Protein AF-A0A538QW35-F1 (afdb_monomer)

Mean predicted aligned error: 11.46 Å

Sequence (310 aa):
MPCRTSRRASTRVPATSSDRDREENPGARRCWTEFFAIALVTPVEHADKASAHFAITVHKSAGPGIDYKSGTHNEHLLDPTKQPTGDFWQSDNRENPDFNSGSVATTERQRLEAGLAAAAAHPGQFNRDEATAPAAKHKLEALIPIKIDGFASAEGDPGHNTDLSRRRAEYVAGILRATGMRQPLAITPHGAVGSPNDAANRRVDVVVDTAFETTYSSNRYSVSEHEFGHMLGMPDEYANATSGPLAGVQTKYDALVTSAGLQATTYGQNTSSQMSAGVDVLPRHYVTLWEALGKMTAPTLTQADWSLTT

Structure (mmCIF, N/CA/C/O backbone):
data_AF-A0A538QW35-F1
#
_entry.id   AF-A0A538QW35-F1
#
loop_
_atom_site.group_PDB
_atom_site.id
_atom_site.type_symbol
_atom_site.label_atom_id
_atom_site.label_alt_id
_atom_site.label_comp_id
_atom_site.label_asym_id
_atom_site.label_entity_id
_atom_site.label_seq_id
_atom_site.pdbx_PDB_ins_code
_atom_site.Cartn_x
_atom_site.Cartn_y
_atom_site.Cartn_z
_atom_site.occupancy
_atom_site.B_iso_or_equiv
_atom_site.auth_seq_id
_atom_site.auth_comp_id
_atom_site.auth_asym_id
_atom_site.auth_atom_id
_atom_site.pdbx_PDB_model_num
ATOM 1 N N . MET A 1 1 ? 9.386 -24.094 19.062 1.00 34.62 1 MET A N 1
ATOM 2 C CA . MET A 1 1 ? 9.712 -25.431 18.509 1.00 34.62 1 MET A CA 1
ATOM 3 C C . MET A 1 1 ? 8.779 -25.693 17.336 1.00 34.62 1 MET A C 1
ATOM 5 O O . MET A 1 1 ? 7.579 -25.590 17.551 1.00 34.62 1 MET A O 1
ATOM 9 N N . PRO A 1 2 ? 9.264 -25.984 16.119 1.00 35.69 2 PRO A N 1
ATOM 10 C CA . PRO A 1 2 ? 8.371 -26.328 15.021 1.00 35.69 2 PRO A CA 1
ATOM 11 C C . PRO A 1 2 ? 7.788 -27.722 15.270 1.00 35.69 2 PRO A C 1
ATOM 13 O O . PRO A 1 2 ? 8.521 -28.691 15.480 1.00 35.69 2 PRO A O 1
ATOM 16 N N . CYS A 1 3 ? 6.461 -27.813 15.279 1.00 40.53 3 CYS A N 1
ATOM 17 C CA . CYS A 1 3 ? 5.751 -29.073 15.424 1.00 40.53 3 CYS A CA 1
ATOM 18 C C . CYS A 1 3 ? 6.001 -29.924 14.168 1.00 40.53 3 CYS A C 1
ATOM 20 O O . CYS A 1 3 ? 5.521 -29.607 13.081 1.00 40.53 3 CYS A O 1
ATOM 22 N N . ARG A 1 4 ? 6.818 -30.979 14.286 1.00 35.31 4 ARG A N 1
ATOM 23 C CA . ARG A 1 4 ? 7.028 -31.946 13.201 1.00 35.31 4 ARG A CA 1
ATOM 24 C C . ARG A 1 4 ? 5.750 -32.760 13.026 1.00 35.31 4 ARG A C 1
ATOM 26 O O . ARG A 1 4 ? 5.489 -33.683 13.791 1.00 35.31 4 ARG A O 1
ATOM 33 N N . THR A 1 5 ? 4.988 -32.470 11.980 1.00 38.50 5 THR A N 1
ATOM 34 C CA . THR A 1 5 ? 3.917 -33.348 11.511 1.00 38.50 5 THR A CA 1
ATOM 35 C C . THR A 1 5 ? 4.539 -34.589 10.870 1.00 38.50 5 THR A C 1
ATOM 37 O O . THR A 1 5 ? 4.934 -34.593 9.705 1.00 38.50 5 THR A O 1
ATOM 40 N N . SER A 1 6 ? 4.665 -35.682 11.627 1.00 34.62 6 SER A N 1
ATOM 41 C CA . SER A 1 6 ? 4.988 -36.971 11.018 1.00 34.62 6 SER A CA 1
ATOM 42 C C . SER A 1 6 ? 3.766 -37.453 10.234 1.00 34.62 6 SER A C 1
ATOM 44 O O . SER A 1 6 ? 2.809 -37.966 10.816 1.00 34.62 6 SER A O 1
ATOM 46 N N . ARG A 1 7 ? 3.779 -37.309 8.906 1.00 38.50 7 ARG A N 1
ATOM 47 C CA . ARG A 1 7 ? 2.858 -38.050 8.038 1.00 38.50 7 ARG A CA 1
ATOM 48 C C . ARG A 1 7 ? 3.199 -39.538 8.138 1.00 38.50 7 ARG A C 1
ATOM 50 O O . ARG A 1 7 ? 4.082 -40.022 7.438 1.00 38.50 7 ARG A O 1
ATOM 57 N N . ARG A 1 8 ? 2.497 -40.276 8.999 1.00 35.66 8 ARG A N 1
ATOM 58 C CA . ARG A 1 8 ? 2.310 -41.720 8.822 1.00 35.66 8 ARG A CA 1
ATOM 59 C C . ARG A 1 8 ? 0.933 -41.932 8.217 1.00 35.66 8 ARG A C 1
ATOM 61 O O . ARG A 1 8 ? -0.075 -41.638 8.851 1.00 35.66 8 ARG A O 1
ATOM 68 N N . ALA A 1 9 ? 0.907 -42.440 6.989 1.00 41.66 9 ALA A N 1
ATOM 69 C CA . ALA A 1 9 ? -0.281 -43.064 6.434 1.00 41.66 9 ALA A CA 1
ATOM 70 C C . ALA A 1 9 ? -0.644 -44.249 7.344 1.00 41.66 9 ALA A C 1
ATOM 72 O O . ALA A 1 9 ? 0.122 -45.204 7.447 1.00 41.66 9 ALA A O 1
ATOM 73 N N . SER A 1 10 ? -1.761 -44.143 8.064 1.00 39.28 10 SER A N 1
ATOM 74 C CA . SER A 1 10 ? -2.273 -45.216 8.914 1.00 39.28 10 SER A CA 1
ATOM 75 C C . SER A 1 10 ? -3.454 -45.873 8.212 1.00 39.28 10 SER A C 1
ATOM 77 O O . SER A 1 10 ? -4.535 -45.296 8.097 1.00 39.28 10 SER A O 1
ATOM 79 N N . THR A 1 11 ? -3.227 -47.080 7.706 1.00 41.78 11 THR A N 1
ATOM 80 C CA . THR A 1 11 ? -4.275 -48.037 7.348 1.00 41.78 11 THR A CA 1
ATOM 81 C C . THR A 1 11 ? -5.086 -48.377 8.599 1.00 41.78 11 THR A C 1
ATOM 83 O O . THR A 1 11 ? -4.527 -48.847 9.589 1.00 41.78 11 THR A O 1
ATOM 86 N N . ARG A 1 12 ? -6.402 -48.130 8.560 1.00 40.78 12 ARG A N 1
ATOM 87 C CA . ARG A 1 12 ? -7.349 -48.482 9.631 1.00 40.78 12 ARG A CA 1
ATOM 88 C C . ARG A 1 12 ? -7.260 -49.975 9.959 1.00 40.78 12 ARG A C 1
ATOM 90 O O . ARG A 1 12 ? -7.621 -50.804 9.131 1.00 40.78 12 ARG A O 1
ATOM 97 N N . VAL A 1 13 ? -6.881 -50.288 11.194 1.00 41.88 13 VAL A N 1
ATOM 98 C CA . VAL A 1 13 ? -7.170 -51.567 11.857 1.00 41.88 13 VAL A CA 1
ATOM 99 C C . VAL A 1 13 ? -8.078 -51.257 13.059 1.00 41.88 13 VAL A C 1
ATOM 101 O O . VAL A 1 13 ? -7.850 -50.235 13.713 1.00 41.88 13 VAL A O 1
ATOM 104 N N . PRO A 1 14 ? -9.125 -52.053 13.352 1.00 40.88 14 PRO A N 1
ATOM 105 C CA . PRO A 1 14 ? -10.020 -51.796 14.481 1.00 40.88 14 PRO A CA 1
ATOM 106 C C . PRO A 1 14 ? -9.290 -51.998 15.815 1.00 40.88 14 PRO A C 1
ATOM 108 O O . PRO A 1 14 ? -8.627 -53.014 16.011 1.00 40.88 14 PRO A O 1
ATOM 111 N N . ALA A 1 15 ? -9.418 -51.036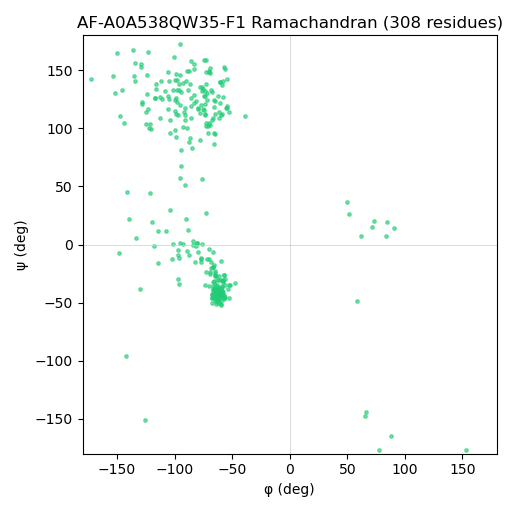 16.729 1.00 40.00 15 ALA A N 1
ATOM 112 C CA . ALA A 1 15 ? -8.784 -51.074 18.044 1.00 40.00 15 ALA A CA 1
ATOM 113 C C . ALA A 1 15 ? -9.484 -52.071 18.986 1.00 40.00 15 ALA A C 1
ATOM 115 O O . ALA A 1 15 ? -10.694 -51.991 19.202 1.00 40.00 15 ALA A O 1
ATOM 116 N N . THR A 1 16 ? -8.712 -52.982 19.582 1.00 40.72 16 THR A N 1
ATOM 117 C CA . THR A 1 16 ? -9.112 -53.797 20.739 1.00 40.72 16 THR A CA 1
ATOM 118 C C . THR A 1 16 ? -8.899 -53.023 22.044 1.00 40.72 16 THR A C 1
ATOM 120 O O . THR A 1 16 ? -8.024 -52.167 22.145 1.00 40.72 16 THR A O 1
ATOM 123 N N . SER A 1 17 ? -9.711 -53.317 23.060 1.00 44.88 17 SER A N 1
ATOM 124 C CA . SER A 1 17 ? -9.934 -52.518 24.276 1.00 44.88 17 SER A CA 1
ATOM 125 C C . SER A 1 17 ? -8.805 -52.496 25.326 1.00 44.88 17 SER A C 1
ATOM 127 O O . SER A 1 17 ? -9.102 -52.318 26.506 1.00 44.88 17 SER A O 1
ATOM 129 N N . SER A 1 18 ? -7.536 -52.682 24.957 1.00 42.78 18 SER A N 1
ATOM 130 C CA . SER A 1 18 ? -6.426 -52.832 25.920 1.00 42.78 18 SER A CA 1
ATOM 131 C C . SER A 1 18 ? -5.376 -51.715 25.899 1.00 42.78 18 SER A C 1
ATOM 133 O O . SER A 1 18 ? -4.337 -51.866 26.524 1.00 42.78 18 SER A O 1
ATOM 135 N N . ASP A 1 19 ? -5.627 -50.593 25.222 1.00 43.28 19 ASP A N 1
ATOM 136 C CA . ASP A 1 19 ? -4.639 -49.511 25.033 1.00 43.28 19 ASP A CA 1
ATOM 137 C C . ASP A 1 19 ? -4.890 -48.278 25.937 1.00 43.28 19 ASP A C 1
ATOM 139 O O . ASP A 1 19 ? -4.602 -47.142 25.560 1.00 43.28 19 ASP A O 1
ATOM 143 N N . ARG A 1 20 ? -5.472 -48.472 27.133 1.00 45.00 20 ARG A N 1
ATOM 144 C CA . ARG A 1 20 ? -5.822 -47.370 28.059 1.00 45.00 20 ARG A CA 1
ATOM 145 C C . ARG A 1 20 ? -4.692 -46.876 28.970 1.00 45.00 20 ARG A C 1
ATOM 147 O O . ARG A 1 20 ? -4.918 -45.895 29.666 1.00 45.00 20 ARG A O 1
ATOM 154 N N . ASP A 1 21 ? -3.493 -47.450 28.894 1.00 41.59 21 ASP A N 1
ATOM 155 C CA . ASP A 1 21 ? -2.377 -47.097 29.788 1.00 41.59 21 ASP A CA 1
ATOM 156 C C . ASP A 1 21 ? -1.136 -46.593 29.028 1.00 41.59 21 ASP A C 1
ATOM 158 O O . ASP A 1 21 ? -0.002 -46.974 29.318 1.00 41.59 21 ASP A O 1
ATOM 162 N N . ARG A 1 22 ? -1.320 -45.715 28.032 1.00 46.84 22 ARG A N 1
ATOM 163 C CA . ARG A 1 22 ? -0.213 -44.855 27.586 1.00 46.84 22 ARG A CA 1
ATOM 164 C C . ARG A 1 22 ? -0.182 -43.614 28.461 1.00 46.84 22 ARG A C 1
ATOM 166 O O . ARG A 1 22 ? -1.048 -42.756 28.325 1.00 46.84 22 ARG A O 1
ATOM 173 N N . GLU A 1 23 ? 0.834 -43.544 29.320 1.00 42.44 23 GLU A N 1
ATOM 174 C CA . GLU A 1 23 ? 1.267 -42.329 30.011 1.00 42.44 23 GLU A CA 1
ATOM 175 C C . GLU A 1 23 ? 1.181 -41.128 29.058 1.00 42.44 23 GLU A C 1
ATOM 177 O O . GLU A 1 23 ? 1.926 -41.022 28.077 1.00 42.44 23 GLU A O 1
ATOM 182 N N . GLU A 1 24 ? 0.234 -40.228 29.330 1.00 48.31 24 GLU A N 1
ATOM 183 C CA . GLU A 1 24 ? 0.205 -38.914 28.708 1.00 48.31 24 GLU A CA 1
ATOM 184 C C . GLU A 1 24 ? 1.488 -38.197 29.119 1.00 48.31 24 GLU A C 1
ATOM 186 O O . GLU A 1 24 ? 1.672 -37.827 30.275 1.00 48.31 24 GLU A O 1
ATOM 191 N N . ASN A 1 25 ? 2.399 -38.028 28.164 1.00 48.03 25 ASN A N 1
ATOM 192 C CA . ASN A 1 25 ? 3.593 -37.225 28.347 1.00 48.03 25 ASN A CA 1
ATOM 193 C C . ASN A 1 25 ? 3.153 -35.791 28.717 1.00 48.03 25 ASN A C 1
ATOM 195 O O . ASN A 1 25 ? 2.593 -35.105 27.856 1.00 48.03 25 ASN A O 1
ATOM 199 N N . PRO A 1 26 ? 3.400 -35.306 29.949 1.00 47.34 26 PRO A N 1
ATOM 200 C CA . PRO A 1 26 ? 2.880 -34.021 30.424 1.00 47.34 26 PRO A CA 1
ATOM 201 C C . PRO A 1 26 ? 3.471 -32.811 29.675 1.00 47.34 26 PRO A C 1
ATOM 203 O O . PRO A 1 26 ? 3.021 -31.684 29.868 1.00 47.34 26 PRO A O 1
ATOM 206 N N . GLY A 1 27 ? 4.458 -33.027 28.794 1.00 47.41 27 GLY A N 1
ATOM 207 C CA . GLY A 1 27 ? 5.017 -32.010 27.898 1.00 47.41 27 GLY A CA 1
ATOM 208 C C . GLY A 1 27 ? 4.446 -32.000 26.472 1.00 47.41 27 GLY A C 1
ATOM 209 O O . GLY A 1 27 ? 4.748 -31.084 25.705 1.00 47.41 27 GLY A O 1
ATOM 210 N N . ALA A 1 28 ? 3.635 -32.986 26.078 1.00 46.59 28 ALA A N 1
ATOM 211 C CA . ALA A 1 28 ? 3.060 -33.049 24.738 1.00 46.59 28 ALA A CA 1
ATOM 212 C C . ALA A 1 28 ? 1.747 -32.255 24.694 1.00 46.59 28 ALA A C 1
ATOM 214 O O . ALA A 1 28 ? 0.665 -32.801 24.905 1.00 46.59 28 ALA A O 1
ATOM 215 N N . ARG A 1 29 ? 1.830 -30.946 24.410 1.00 53.69 29 ARG A N 1
ATOM 216 C CA . ARG A 1 29 ? 0.633 -30.142 24.117 1.00 53.69 29 ARG A CA 1
ATOM 217 C C . ARG A 1 29 ? -0.129 -30.827 22.979 1.00 53.69 29 ARG A C 1
ATOM 219 O O . ARG A 1 29 ? 0.425 -30.994 21.889 1.00 53.69 29 ARG A O 1
ATOM 226 N N . ARG A 1 30 ? -1.383 -31.235 23.226 1.00 53.25 30 ARG A N 1
ATOM 227 C CA . ARG A 1 30 ? -2.277 -31.731 22.170 1.00 53.25 30 ARG A CA 1
ATOM 228 C C . ARG A 1 30 ? -2.302 -30.670 21.079 1.00 53.25 30 ARG A C 1
ATOM 230 O O . ARG A 1 30 ? -2.701 -29.533 21.316 1.00 53.25 30 ARG A O 1
ATOM 237 N N . CYS A 1 31 ? -1.771 -31.027 19.918 1.00 49.19 31 CYS A N 1
ATOM 238 C CA . CYS A 1 31 ? -1.723 -30.131 18.783 1.00 49.19 31 CYS A CA 1
ATOM 239 C C . CYS A 1 31 ? -3.169 -29.878 18.373 1.00 49.19 31 CYS A C 1
ATOM 241 O O . CYS A 1 31 ? -3.851 -30.804 17.935 1.00 49.19 31 CYS A O 1
ATOM 243 N N . TRP A 1 32 ? -3.642 -28.649 18.547 1.00 53.00 32 TRP A N 1
ATOM 244 C CA . TRP A 1 32 ? -4.857 -28.197 17.891 1.00 53.00 32 TRP A CA 1
ATOM 245 C C . TRP A 1 32 ? -4.537 -28.201 16.398 1.00 53.00 32 TRP A C 1
ATOM 247 O O . TRP A 1 32 ? -3.874 -27.300 15.897 1.00 53.00 32 TRP A O 1
ATOM 257 N N . THR A 1 33 ? -4.882 -29.286 15.705 1.00 52.56 33 THR A N 1
ATOM 258 C CA . THR A 1 33 ? -4.653 -29.390 14.259 1.00 52.56 33 THR A CA 1
ATOM 259 C C . THR A 1 33 ? -5.570 -28.447 13.498 1.00 52.56 33 THR A C 1
ATOM 261 O O . THR A 1 33 ? -5.242 -28.061 12.382 1.00 52.56 33 THR A O 1
ATOM 264 N N . GLU A 1 34 ? -6.696 -28.069 14.107 1.00 49.22 34 GLU A N 1
ATOM 265 C CA . GLU A 1 34 ? -7.715 -27.218 13.514 1.00 49.22 34 GLU A CA 1
ATOM 266 C C . GLU A 1 34 ? -8.357 -26.375 14.630 1.00 49.22 34 GLU A C 1
ATOM 268 O O . GLU A 1 34 ? -9.025 -26.897 15.523 1.00 49.22 34 GLU A O 1
ATOM 273 N N . PHE A 1 35 ? -8.107 -25.066 14.621 1.00 47.88 35 PHE A N 1
ATOM 274 C CA . PHE A 1 35 ? -8.925 -24.103 15.352 1.00 47.88 35 PHE A CA 1
ATOM 275 C C . PHE A 1 35 ? -10.002 -23.615 14.388 1.00 47.88 35 PHE A C 1
ATOM 277 O O . PHE A 1 35 ? -9.698 -22.961 13.392 1.00 47.88 35 PHE A O 1
ATOM 284 N N . PHE A 1 36 ? -11.257 -23.942 14.680 1.00 48.38 36 PHE A N 1
ATOM 285 C CA . PHE A 1 36 ? -12.396 -23.369 13.980 1.00 48.38 36 PHE A CA 1
ATOM 286 C C . PHE A 1 36 ? -12.964 -22.248 14.848 1.00 48.38 36 PHE A C 1
ATOM 288 O O . PHE A 1 36 ? -13.721 -22.505 15.784 1.00 48.38 36 PHE A O 1
ATOM 295 N N . ALA A 1 37 ? -12.608 -20.998 14.546 1.00 48.06 37 ALA A N 1
ATOM 296 C CA . ALA A 1 37 ? -13.419 -19.874 14.995 1.00 48.06 37 ALA A CA 1
ATOM 297 C C . ALA A 1 37 ? -14.733 -19.918 14.215 1.00 48.06 37 ALA A C 1
ATOM 299 O O . ALA A 1 37 ? -14.793 -19.548 13.045 1.00 48.06 37 ALA A O 1
ATOM 300 N N . ILE A 1 38 ? -15.793 -20.390 14.860 1.00 51.84 38 ILE A N 1
ATOM 301 C CA . ILE A 1 38 ? -17.141 -20.161 14.359 1.00 51.84 38 ILE A CA 1
ATOM 302 C C . ILE A 1 38 ? -17.474 -18.723 14.748 1.00 51.84 38 ILE A C 1
ATOM 304 O O . ILE A 1 38 ? -17.556 -18.415 15.937 1.00 51.84 38 ILE A O 1
ATOM 308 N N . ALA A 1 39 ? -17.619 -17.839 13.759 1.00 45.12 39 ALA A N 1
ATOM 309 C CA . ALA A 1 39 ? -18.076 -16.472 13.980 1.00 45.12 39 ALA A CA 1
ATOM 310 C C . ALA A 1 39 ? -19.530 -16.507 14.469 1.00 45.12 39 ALA A C 1
ATOM 312 O O . ALA A 1 39 ? -20.479 -16.459 13.691 1.00 45.12 39 ALA A O 1
ATOM 313 N N . LEU A 1 40 ? -19.702 -16.652 15.778 1.00 47.84 40 LEU A N 1
ATOM 314 C CA . LEU A 1 40 ? -20.993 -16.607 16.438 1.00 47.84 40 LEU A CA 1
ATOM 315 C C . LEU A 1 40 ? -21.204 -15.171 16.911 1.00 47.84 40 LEU A C 1
ATOM 317 O O . LEU A 1 40 ? -20.955 -14.826 18.062 1.00 47.84 40 LEU A O 1
ATOM 321 N N . VAL A 1 41 ? -21.635 -14.310 15.991 1.00 53.81 41 VAL A N 1
ATOM 322 C CA . VAL A 1 41 ? -22.139 -12.988 16.366 1.00 53.81 41 VAL A CA 1
ATOM 323 C C . VAL A 1 41 ? -23.555 -13.198 16.884 1.00 53.81 41 VAL A C 1
ATOM 325 O O . VAL A 1 41 ? -24.515 -13.209 16.118 1.00 53.81 41 VAL A O 1
ATOM 328 N N . THR A 1 42 ? -23.682 -13.428 18.189 1.00 62.34 42 THR A N 1
ATOM 329 C CA . THR A 1 42 ? -24.981 -13.292 18.853 1.00 62.34 42 THR A CA 1
ATOM 330 C C . THR A 1 42 ? -25.059 -11.860 19.353 1.00 62.34 42 THR A C 1
ATOM 332 O O . THR A 1 42 ? -24.216 -11.486 20.171 1.00 62.34 42 THR A O 1
ATOM 335 N N . PRO A 1 43 ? -26.012 -11.043 18.876 1.00 63.22 43 PRO A N 1
ATOM 336 C CA . PRO A 1 43 ? -26.248 -9.738 19.466 1.00 63.22 43 PRO A CA 1
ATOM 337 C C . PRO A 1 43 ? -26.500 -9.924 20.962 1.00 63.22 43 PRO A C 1
ATOM 339 O O . PRO A 1 43 ? -27.436 -10.619 21.356 1.00 63.22 43 PRO A O 1
ATOM 342 N N . VAL A 1 44 ? -25.637 -9.350 21.794 1.00 66.81 44 VAL A N 1
ATOM 343 C CA . VAL A 1 44 ? -25.904 -9.236 23.225 1.00 66.81 44 VAL A CA 1
ATOM 344 C C . VAL A 1 44 ? -26.603 -7.903 23.405 1.00 66.81 44 VAL A C 1
ATOM 346 O O . VAL A 1 44 ? -26.006 -6.849 23.188 1.00 66.81 44 VAL A O 1
ATOM 349 N N . GLU A 1 45 ? -27.884 -7.941 23.758 1.00 69.88 45 GLU A N 1
ATOM 350 C CA . GLU A 1 45 ? -28.581 -6.726 24.157 1.00 69.88 45 GLU A CA 1
ATOM 351 C C . GLU A 1 45 ? -27.976 -6.233 25.473 1.00 69.88 45 GLU A C 1
ATOM 353 O O . GLU A 1 45 ? -28.147 -6.834 26.535 1.00 69.88 45 GLU A O 1
ATOM 358 N N . HIS A 1 46 ? -27.236 -5.131 25.403 1.00 62.69 46 HIS A N 1
ATOM 359 C CA . HIS A 1 46 ? -26.833 -4.399 26.591 1.00 62.69 46 HIS A CA 1
ATOM 360 C C . HIS A 1 46 ? -28.014 -3.541 27.044 1.00 62.69 46 HIS A C 1
ATOM 362 O O . HIS A 1 46 ? -28.436 -2.631 26.335 1.00 62.69 46 HIS A O 1
ATOM 368 N N . ALA A 1 47 ? -28.540 -3.822 28.238 1.00 66.25 47 ALA A N 1
ATOM 369 C CA . ALA A 1 47 ? -29.649 -3.060 28.813 1.00 66.25 47 ALA A CA 1
ATOM 370 C C . ALA A 1 47 ? -29.269 -1.605 29.159 1.00 66.25 47 ALA A C 1
ATOM 372 O O . ALA A 1 47 ? -30.150 -0.759 29.292 1.00 66.25 47 ALA A O 1
ATOM 373 N N . ASP A 1 48 ? -27.970 -1.310 29.295 1.00 77.25 48 ASP A N 1
ATOM 374 C CA . ASP A 1 48 ? -27.458 0.013 29.646 1.00 77.25 48 ASP A CA 1
ATOM 375 C C . ASP A 1 48 ? -26.470 0.540 28.597 1.00 77.25 48 ASP A C 1
ATOM 377 O O . ASP A 1 48 ? -25.370 0.002 28.418 1.00 77.25 48 ASP A O 1
ATOM 381 N N . LYS A 1 49 ? -26.848 1.649 27.952 1.00 69.94 49 LYS A N 1
ATOM 382 C CA . LYS A 1 49 ? -26.019 2.381 26.987 1.00 69.94 49 LYS A CA 1
ATOM 383 C C . LYS A 1 49 ? -24.694 2.846 27.599 1.00 69.94 49 LYS A C 1
ATOM 385 O O . LYS A 1 49 ? -23.705 2.904 26.875 1.00 69.94 49 LYS A O 1
ATOM 390 N N . ALA A 1 50 ? -24.638 3.129 28.902 1.00 75.38 50 ALA A N 1
ATOM 391 C CA . ALA A 1 50 ? -23.413 3.561 29.576 1.00 75.38 50 ALA A CA 1
ATOM 392 C C . ALA A 1 50 ? -22.346 2.455 29.657 1.00 75.38 50 ALA A C 1
ATOM 394 O O . ALA A 1 50 ? -21.165 2.751 29.810 1.00 75.38 50 ALA A O 1
ATOM 395 N N . SER A 1 51 ? -22.746 1.186 29.519 1.00 76.31 51 SER A N 1
ATOM 396 C CA . SER A 1 51 ? -21.824 0.042 29.513 1.00 76.31 51 SER A CA 1
ATOM 397 C C . SER A 1 51 ? -21.260 -0.294 28.128 1.00 76.31 51 SER A C 1
ATOM 399 O O . SER A 1 51 ? -20.363 -1.131 28.015 1.00 76.31 51 SER A O 1
ATOM 401 N N . ALA A 1 52 ? -21.779 0.333 27.067 1.00 80.50 52 ALA A N 1
ATOM 402 C CA . ALA A 1 52 ? -21.347 0.060 25.704 1.00 80.50 52 ALA A CA 1
ATOM 403 C C . ALA A 1 52 ? -19.947 0.632 25.441 1.00 80.50 52 ALA A C 1
ATOM 405 O O . ALA A 1 52 ? -19.649 1.770 25.807 1.00 80.50 52 ALA A O 1
ATOM 406 N N . HIS A 1 53 ? -19.113 -0.142 24.738 1.00 79.69 53 HIS A N 1
ATOM 407 C CA . HIS A 1 53 ? -17.768 0.290 24.346 1.00 79.69 53 HIS A CA 1
ATOM 408 C C . HIS A 1 53 ? -17.803 1.507 23.409 1.00 79.69 53 HIS A C 1
ATOM 410 O O . HIS A 1 53 ? -16.960 2.390 23.516 1.00 79.69 53 HIS A O 1
ATOM 416 N N . PHE A 1 54 ? -18.819 1.574 22.544 1.00 85.00 54 PHE A N 1
ATOM 417 C CA . PHE A 1 54 ? -19.136 2.729 21.710 1.00 85.00 54 PHE A CA 1
ATOM 418 C C . PHE A 1 54 ? -20.633 3.027 21.763 1.00 85.00 54 PHE A C 1
ATOM 420 O O . PHE A 1 54 ? -21.463 2.117 21.700 1.00 85.00 54 PHE A O 1
ATOM 427 N N . ALA A 1 55 ? -20.982 4.309 21.806 1.00 88.06 55 ALA A N 1
ATOM 428 C CA . ALA A 1 55 ? -22.334 4.785 21.558 1.00 88.06 55 ALA A CA 1
ATOM 429 C C . ALA A 1 55 ? -22.487 5.153 20.074 1.00 88.06 55 ALA A C 1
ATOM 431 O O . ALA A 1 55 ? -22.058 6.222 19.643 1.00 88.06 55 ALA A O 1
ATOM 432 N N . ILE A 1 56 ? -23.107 4.259 19.303 1.00 88.62 56 ILE A N 1
ATOM 433 C CA . ILE A 1 56 ? -23.285 4.421 17.856 1.00 88.62 56 ILE A CA 1
ATOM 434 C C . ILE A 1 56 ? -24.661 5.005 17.525 1.00 88.62 56 ILE A C 1
ATOM 436 O O . ILE A 1 56 ? -25.684 4.518 18.012 1.00 88.62 56 ILE A O 1
ATOM 440 N N . THR A 1 57 ? -24.683 6.012 16.656 1.00 88.25 57 THR A N 1
ATOM 441 C CA . THR A 1 57 ? -25.890 6.569 16.041 1.00 88.25 57 THR A CA 1
ATOM 442 C C . THR A 1 57 ? -25.896 6.229 14.555 1.00 88.25 57 THR A C 1
ATOM 444 O O . THR A 1 57 ? -24.946 6.533 13.837 1.00 88.25 57 THR A O 1
ATOM 447 N N . VAL A 1 58 ? -26.975 5.603 14.083 1.00 86.44 58 VAL A N 1
ATOM 448 C CA . VAL A 1 58 ? -27.160 5.285 12.661 1.00 86.44 58 VAL A CA 1
ATOM 449 C C . VAL A 1 58 ? -28.187 6.234 12.062 1.00 86.44 58 VAL A C 1
ATOM 451 O O . VAL A 1 58 ? -29.305 6.363 12.563 1.00 86.44 58 VAL A O 1
ATOM 454 N N . HIS A 1 59 ? -27.813 6.872 10.961 1.00 85.69 59 HIS A N 1
ATOM 455 C CA . HIS A 1 59 ? -28.590 7.894 10.285 1.00 85.69 59 HIS A CA 1
ATOM 456 C C . HIS A 1 59 ? -29.092 7.401 8.930 1.00 85.69 59 HIS A C 1
ATOM 458 O O . HIS A 1 59 ? -28.379 6.755 8.156 1.00 85.69 59 HIS A O 1
ATOM 464 N N . LYS A 1 60 ? -30.332 7.765 8.599 1.00 85.12 60 LYS A N 1
ATOM 465 C CA . LYS A 1 60 ? -30.877 7.586 7.252 1.00 85.12 60 LYS A CA 1
ATOM 466 C C . LYS A 1 60 ? -30.488 8.786 6.392 1.00 85.12 60 LYS A C 1
ATOM 468 O O . LYS A 1 60 ? -30.802 9.919 6.747 1.00 85.12 60 LYS A O 1
ATOM 473 N N . SER A 1 61 ? -29.872 8.541 5.240 1.00 83.44 61 SER A N 1
ATOM 474 C CA . SER A 1 61 ? -29.545 9.604 4.287 1.00 83.44 61 SER A CA 1
ATOM 475 C C . SER A 1 61 ? -30.834 10.234 3.742 1.00 83.44 61 SER A C 1
ATOM 477 O O . SER A 1 61 ? -31.710 9.547 3.214 1.00 83.44 61 SER A O 1
ATOM 479 N N . ALA A 1 62 ? -30.960 11.550 3.899 1.00 77.56 62 ALA A N 1
ATOM 480 C CA . ALA A 1 62 ? -32.120 12.341 3.488 1.00 77.56 62 ALA A CA 1
ATOM 481 C C . ALA A 1 62 ? -32.262 12.512 1.960 1.00 77.56 62 ALA A C 1
ATOM 483 O O . ALA A 1 62 ? -33.322 12.928 1.498 1.00 77.56 62 ALA A O 1
ATOM 484 N N . GLY A 1 63 ? -31.239 12.181 1.167 1.00 69.06 63 GLY A N 1
ATOM 485 C CA . GLY A 1 63 ? -31.300 12.228 -0.294 1.00 69.06 63 GLY A CA 1
ATOM 486 C C . GLY A 1 63 ? -29.934 12.448 -0.949 1.00 69.06 63 GLY A C 1
ATOM 487 O O . GLY A 1 63 ? -28.918 12.486 -0.260 1.00 69.06 63 GLY A O 1
ATOM 488 N N . PRO A 1 64 ? -29.884 12.566 -2.285 1.00 68.81 64 PRO A N 1
ATOM 489 C CA . PRO A 1 64 ? -28.650 12.866 -3.010 1.00 68.81 64 PRO A CA 1
ATOM 490 C C . PRO A 1 64 ? -28.166 14.305 -2.752 1.00 68.81 64 PRO A C 1
ATOM 492 O O . PRO A 1 64 ? -28.974 15.204 -2.535 1.00 68.81 64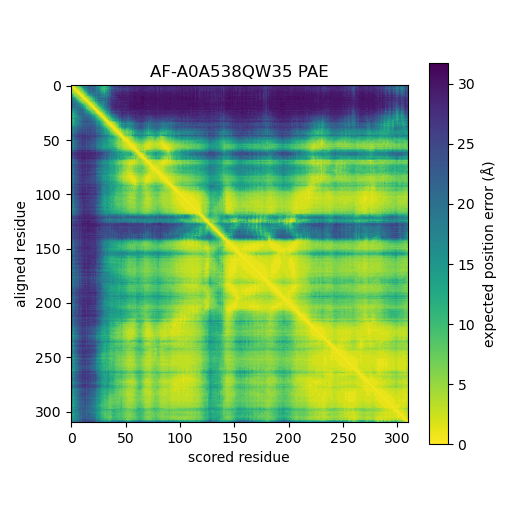 PRO A O 1
ATOM 495 N N . GLY A 1 65 ? -26.850 14.536 -2.840 1.00 64.50 65 GLY A N 1
ATOM 496 C CA . GLY A 1 65 ? -26.249 15.881 -2.829 1.00 64.50 65 GLY A CA 1
ATOM 497 C C . GLY A 1 65 ? -26.006 16.505 -1.450 1.00 64.50 65 GLY A C 1
ATOM 498 O O . GLY A 1 65 ? -25.631 17.672 -1.381 1.00 64.50 65 GLY A O 1
ATOM 499 N N . ILE A 1 66 ? -26.204 15.752 -0.368 1.00 72.25 66 ILE A N 1
ATOM 500 C CA . ILE A 1 66 ? -25.817 16.153 0.989 1.00 72.25 66 ILE A CA 1
ATOM 501 C C . ILE A 1 66 ? -24.514 15.430 1.339 1.00 72.25 66 ILE A C 1
ATOM 503 O O . ILE A 1 66 ? -24.391 14.230 1.101 1.00 72.25 66 ILE A O 1
ATOM 507 N N . ASP A 1 67 ? -23.550 16.178 1.874 1.00 72.88 67 ASP A N 1
ATOM 508 C CA . ASP A 1 67 ? -22.297 15.638 2.403 1.00 72.88 67 ASP A CA 1
ATOM 509 C C . ASP A 1 67 ? -22.597 14.918 3.724 1.00 72.88 67 ASP A C 1
ATOM 511 O O . ASP A 1 67 ? -22.860 15.549 4.752 1.00 72.88 67 ASP A O 1
ATOM 515 N N . TYR A 1 68 ? -22.656 13.592 3.659 1.00 79.19 68 TYR A N 1
ATOM 516 C CA . TYR A 1 68 ? -22.772 12.726 4.822 1.00 79.19 68 TYR A CA 1
ATOM 517 C C . TYR A 1 68 ? -21.370 12.281 5.220 1.00 79.19 68 TYR A C 1
ATOM 519 O O . TYR A 1 68 ? -20.595 11.852 4.369 1.00 79.19 68 TYR A O 1
ATOM 527 N N . LYS A 1 69 ? -21.046 12.410 6.508 1.00 82.38 69 LYS A N 1
ATOM 528 C CA . LYS A 1 69 ? -19.758 11.977 7.047 1.00 82.38 69 LYS A CA 1
ATOM 529 C C . LYS A 1 69 ? -20.006 11.027 8.189 1.00 82.38 69 LYS A C 1
ATOM 531 O O . LYS A 1 69 ? -20.423 11.449 9.270 1.00 82.38 69 LYS A O 1
ATOM 536 N N . SER A 1 70 ? -19.809 9.748 7.917 1.00 88.12 70 SER A N 1
ATOM 537 C CA . SER A 1 70 ? -19.628 8.772 8.976 1.00 88.12 70 SER A CA 1
ATOM 538 C C . SER A 1 70 ? -18.279 8.998 9.642 1.00 88.12 70 SER A C 1
ATOM 540 O O . SER A 1 70 ? -17.347 9.491 9.011 1.00 88.12 70 SER A O 1
ATOM 542 N N . GLY A 1 71 ? -18.208 8.703 10.931 1.00 89.75 71 GLY A N 1
ATOM 543 C CA . GLY A 1 71 ? -17.034 9.004 11.726 1.00 89.75 71 GLY A CA 1
ATOM 544 C C . GLY A 1 71 ? -17.129 8.403 13.112 1.00 89.75 71 GLY A C 1
ATOM 545 O O . GLY A 1 71 ? -18.194 8.389 13.736 1.00 89.75 71 GLY A O 1
ATOM 546 N N . THR A 1 72 ? -15.999 7.936 13.613 1.00 90.00 72 THR A N 1
ATOM 547 C CA . THR A 1 72 ? -15.820 7.563 15.013 1.00 90.00 72 THR A CA 1
ATOM 548 C C . THR A 1 72 ? -15.149 8.689 15.793 1.00 90.00 72 THR A C 1
ATOM 550 O O . THR A 1 72 ? -14.241 9.368 15.320 1.00 90.00 72 THR A O 1
ATOM 553 N N . HIS A 1 73 ? -15.591 8.887 17.031 1.00 88.06 73 HIS A N 1
ATOM 554 C CA . HIS A 1 73 ? -15.081 9.924 17.917 1.00 88.06 73 HIS A CA 1
ATOM 555 C C . HIS A 1 73 ? -14.529 9.280 19.184 1.00 88.06 73 HIS A C 1
ATOM 557 O O . HIS A 1 73 ? -15.249 8.864 20.097 1.00 88.06 73 HIS A O 1
ATOM 563 N N . ASN A 1 74 ? -13.204 9.220 19.248 1.00 83.31 74 ASN A N 1
ATOM 564 C CA . ASN A 1 74 ? -12.469 8.605 20.344 1.00 83.31 74 ASN A CA 1
ATOM 565 C C . ASN A 1 74 ? -12.136 9.616 21.449 1.00 83.31 74 ASN A C 1
ATOM 567 O O . ASN A 1 74 ? -10.992 9.716 21.888 1.00 83.31 74 ASN A O 1
ATOM 571 N N . GLU A 1 75 ? -13.135 10.367 21.926 1.00 81.69 75 GLU A N 1
ATOM 572 C CA . GLU A 1 75 ? -12.937 11.389 22.969 1.00 81.69 75 GLU A CA 1
ATOM 573 C C . GLU A 1 75 ? -12.323 10.815 24.255 1.00 81.69 75 GLU A C 1
ATOM 575 O O . GLU A 1 75 ? -11.599 11.518 24.959 1.00 81.69 75 GLU A O 1
ATOM 580 N N . HIS A 1 76 ? -12.531 9.518 24.505 1.00 80.69 76 HIS A N 1
ATOM 581 C CA . HIS A 1 76 ? -11.935 8.778 25.616 1.00 80.69 76 HIS A CA 1
ATOM 582 C C . HIS A 1 76 ? -10.394 8.819 25.642 1.00 80.69 76 HIS A C 1
ATOM 584 O O . HIS A 1 76 ? -9.785 8.695 26.704 1.00 80.69 76 HIS A O 1
ATOM 590 N N . LEU A 1 77 ? -9.750 8.998 24.480 1.00 70.19 77 LEU A N 1
ATOM 591 C CA . LEU A 1 77 ? -8.294 9.139 24.375 1.00 70.19 77 LEU A CA 1
ATOM 592 C C . LEU A 1 77 ? -7.799 10.464 24.964 1.00 70.19 77 LEU A C 1
ATOM 594 O O . LEU A 1 77 ? -6.637 10.565 25.356 1.00 70.19 77 LEU A O 1
ATOM 598 N N . LEU A 1 78 ? -8.664 11.481 24.995 1.00 75.12 78 LEU A N 1
ATOM 599 C CA . LEU A 1 78 ? -8.384 12.798 25.566 1.00 75.12 78 LEU A CA 1
ATOM 600 C C . LEU A 1 78 ? -8.889 12.898 27.011 1.00 75.12 78 LEU A C 1
ATOM 602 O O . LEU A 1 78 ? -8.265 13.561 27.835 1.00 75.12 78 LEU A O 1
ATOM 606 N N . ASP A 1 79 ? -10.006 12.236 27.309 1.00 79.38 79 ASP A N 1
ATOM 607 C CA . ASP A 1 79 ? -10.660 12.221 28.614 1.00 79.38 79 ASP A CA 1
ATOM 608 C C . ASP A 1 79 ? -11.262 10.830 28.889 1.00 79.38 79 ASP A C 1
ATOM 610 O O . ASP A 1 79 ? -12.329 10.520 28.359 1.00 79.38 79 ASP A O 1
ATOM 614 N N . PRO A 1 80 ? -10.639 10.001 29.751 1.00 80.12 80 PRO A N 1
ATOM 615 C CA . PRO A 1 80 ? -11.091 8.636 30.033 1.00 80.12 80 PRO A CA 1
ATOM 616 C C . PRO A 1 80 ? -12.513 8.520 30.598 1.00 80.12 80 PRO A C 1
ATOM 618 O O . PRO A 1 80 ? -13.047 7.415 30.661 1.00 80.12 80 PRO A O 1
ATOM 621 N N . THR A 1 81 ? -13.116 9.623 31.053 1.00 84.88 81 THR A N 1
ATOM 622 C CA . THR A 1 81 ? -14.496 9.636 31.562 1.00 84.88 81 THR A CA 1
ATOM 623 C C . THR A 1 81 ? -15.539 9.722 30.451 1.00 84.88 81 THR A C 1
ATOM 625 O O . THR A 1 81 ? -16.720 9.465 30.691 1.00 84.88 81 THR A O 1
ATOM 628 N N . LYS A 1 82 ? -15.120 10.071 29.232 1.00 86.56 82 LYS A N 1
ATOM 629 C CA . LYS A 1 82 ? -16.009 10.212 28.085 1.00 86.56 82 LYS A CA 1
ATOM 630 C C . LYS A 1 82 ? -16.212 8.891 27.362 1.00 86.56 82 LYS A C 1
ATOM 632 O O . LYS A 1 82 ? -15.267 8.148 27.103 1.00 86.56 82 LYS A O 1
ATOM 637 N N . GLN A 1 83 ? -17.458 8.636 26.977 1.00 88.00 83 GLN A N 1
ATOM 638 C CA . GLN A 1 83 ? -17.810 7.483 26.161 1.00 88.00 83 GLN A CA 1
ATOM 639 C C . GLN A 1 83 ? -17.408 7.729 24.695 1.00 88.00 83 GLN A C 1
ATOM 641 O O . GLN A 1 83 ? -17.743 8.786 24.157 1.00 88.00 83 GLN A O 1
ATOM 646 N N . PRO A 1 84 ? -16.738 6.775 24.025 1.00 89.25 84 PRO A N 1
ATOM 647 C CA . PRO A 1 84 ? -16.522 6.835 22.583 1.00 89.25 84 PRO A CA 1
ATOM 648 C C . PRO A 1 84 ? -17.858 6.845 21.836 1.00 89.25 84 PRO A C 1
ATOM 650 O O . PRO A 1 84 ? -18.781 6.105 22.194 1.00 89.25 84 PRO A O 1
ATOM 653 N N . THR A 1 85 ? -17.973 7.650 20.784 1.00 91.38 85 THR A N 1
ATOM 654 C CA . THR A 1 85 ? -19.187 7.716 19.958 1.00 91.38 85 THR A CA 1
ATOM 655 C C . THR A 1 85 ? -18.874 7.426 18.498 1.00 91.38 85 THR A C 1
ATOM 657 O O . THR A 1 85 ? -17.716 7.400 18.084 1.00 91.38 85 THR A O 1
ATOM 660 N N . GLY A 1 86 ? -19.908 7.173 17.704 1.00 90.88 86 GLY A N 1
ATOM 661 C CA . GLY A 1 86 ? -19.776 7.091 16.258 1.00 90.88 86 GLY A CA 1
ATOM 662 C C . GLY A 1 86 ? -21.082 7.437 15.568 1.00 90.88 86 GLY A C 1
ATOM 663 O O . GLY A 1 86 ? -22.162 7.118 16.068 1.00 90.88 86 GLY A O 1
ATOM 664 N N . ASP A 1 87 ? -20.972 8.073 14.416 1.00 91.56 87 ASP A N 1
ATOM 665 C CA . ASP A 1 87 ? -22.084 8.444 13.557 1.00 91.56 87 ASP A CA 1
ATOM 666 C C . ASP A 1 87 ? -21.920 7.709 12.233 1.00 91.56 87 ASP A C 1
ATOM 668 O O . ASP A 1 87 ? -20.863 7.779 11.616 1.00 91.56 87 ASP A O 1
ATOM 672 N N . PHE A 1 88 ? -22.948 6.981 11.802 1.00 89.00 88 PHE A N 1
ATOM 673 C CA . PHE A 1 88 ? -22.904 6.186 10.576 1.00 89.00 88 PHE A CA 1
ATOM 674 C C . PHE A 1 88 ? -24.096 6.500 9.689 1.00 89.00 88 PHE A C 1
ATOM 676 O O . PHE A 1 88 ? -25.246 6.299 10.080 1.00 89.00 88 PHE A O 1
ATOM 683 N N . TRP A 1 89 ? -23.835 6.964 8.475 1.00 88.25 89 TRP A N 1
ATOM 684 C CA . TRP A 1 89 ? -24.862 7.283 7.492 1.00 88.25 89 TRP A CA 1
ATOM 685 C C . TRP A 1 89 ? -25.070 6.121 6.527 1.00 88.25 89 TRP A C 1
ATOM 687 O O . TRP A 1 89 ? -24.123 5.519 6.033 1.00 88.25 89 TRP A O 1
ATOM 697 N N . GLN A 1 90 ? -26.329 5.827 6.196 1.00 84.06 90 GLN A N 1
ATOM 698 C CA . GLN A 1 90 ? -26.676 4.760 5.250 1.00 84.06 90 GLN A CA 1
ATOM 699 C C . GLN A 1 90 ? -25.941 4.880 3.896 1.00 84.06 90 GLN A C 1
ATOM 701 O O . GLN A 1 90 ? -25.627 3.863 3.275 1.00 84.06 90 GLN A O 1
ATOM 706 N N . SER A 1 91 ? -25.698 6.103 3.420 1.00 81.19 91 SER A N 1
ATOM 707 C CA . SER A 1 91 ? -24.959 6.385 2.181 1.00 81.19 91 SER A CA 1
ATOM 708 C C . SER A 1 91 ? -23.530 5.855 2.193 1.00 81.19 91 SER A C 1
ATOM 710 O O . SER A 1 91 ? -23.035 5.457 1.143 1.00 81.19 91 SER A O 1
ATOM 712 N N . ASP A 1 92 ? -22.914 5.795 3.369 1.00 82.38 92 ASP A N 1
ATOM 713 C CA . ASP A 1 92 ? -21.490 5.513 3.571 1.00 82.38 92 ASP A CA 1
ATOM 714 C C . ASP A 1 92 ? -21.237 4.016 3.804 1.00 82.38 92 ASP A C 1
ATOM 716 O O . ASP A 1 92 ? -20.107 3.558 3.975 1.00 82.38 92 ASP A O 1
ATOM 720 N N . ASN A 1 93 ? -22.314 3.227 3.779 1.00 76.75 93 ASN A N 1
ATOM 721 C CA . ASN A 1 93 ? -22.275 1.773 3.667 1.00 76.75 93 ASN A CA 1
ATOM 722 C C . ASN A 1 93 ? -22.272 1.312 2.197 1.00 76.75 93 ASN A C 1
ATOM 724 O O . ASN A 1 93 ? -22.544 0.153 1.886 1.00 76.75 93 ASN A O 1
ATOM 728 N N . ARG A 1 94 ? -22.046 2.240 1.262 1.00 81.38 94 ARG A N 1
ATOM 729 C CA . ARG A 1 94 ? -21.778 1.926 -0.136 1.00 81.38 94 ARG A CA 1
ATOM 730 C C . ARG A 1 94 ? -20.324 2.204 -0.413 1.00 81.38 94 ARG A C 1
ATOM 732 O O . ARG A 1 94 ? -19.806 3.269 -0.099 1.00 81.38 94 ARG A O 1
ATOM 739 N N . GLU A 1 95 ? -19.703 1.238 -1.050 1.00 84.88 95 GLU A N 1
ATOM 740 C CA . GLU A 1 95 ? -18.350 1.396 -1.520 1.00 84.88 95 GLU A CA 1
ATOM 741 C C . GLU A 1 95 ? -18.293 2.426 -2.659 1.00 84.88 95 GLU A C 1
ATOM 743 O O . GLU A 1 95 ? -19.104 2.395 -3.592 1.00 84.88 95 GLU A O 1
ATOM 748 N N . ASN A 1 96 ? -17.340 3.349 -2.569 1.00 85.62 96 ASN A N 1
ATOM 749 C CA . ASN A 1 96 ? -17.041 4.310 -3.617 1.00 85.62 96 ASN A CA 1
ATOM 750 C C . ASN A 1 96 ? -16.057 3.672 -4.617 1.00 85.62 96 ASN A C 1
ATOM 752 O O . ASN A 1 96 ? -14.962 3.300 -4.197 1.00 85.62 96 ASN A O 1
ATOM 756 N N . PRO A 1 97 ? -16.416 3.525 -5.907 1.00 86.44 97 PRO A N 1
ATOM 757 C CA . PRO A 1 97 ? -15.613 2.781 -6.880 1.00 86.44 97 PRO A CA 1
ATOM 758 C C . PRO A 1 97 ? -14.375 3.522 -7.417 1.00 86.44 97 PRO A C 1
ATOM 760 O O . PRO A 1 97 ? -13.568 2.890 -8.097 1.00 86.44 97 PRO A O 1
ATOM 763 N N . ASP A 1 98 ? -14.242 4.827 -7.156 1.00 88.12 98 ASP A N 1
ATOM 764 C CA . ASP A 1 98 ? -13.140 5.670 -7.650 1.00 88.12 98 ASP A CA 1
ATOM 765 C C . ASP A 1 98 ? -12.693 6.687 -6.581 1.00 88.12 98 ASP A C 1
ATOM 767 O O . ASP A 1 98 ? -12.561 7.892 -6.814 1.00 88.12 98 ASP A O 1
ATOM 771 N N . PHE A 1 99 ? -12.529 6.227 -5.342 1.00 88.50 99 PHE A N 1
ATOM 772 C CA . PHE A 1 99 ? -12.155 7.110 -4.240 1.00 88.50 99 PHE A CA 1
ATOM 773 C C . PHE A 1 99 ? -10.657 7.399 -4.272 1.00 88.50 99 PHE A C 1
ATOM 775 O O . PHE A 1 99 ? -9.852 6.490 -4.109 1.00 88.50 99 PHE A O 1
ATOM 782 N N . ASN A 1 100 ? -10.257 8.660 -4.457 1.00 90.56 100 ASN A N 1
ATOM 783 C CA . ASN A 1 100 ? -8.850 9.083 -4.415 1.00 90.56 100 ASN A CA 1
ATOM 784 C C . ASN A 1 100 ? -7.896 8.262 -5.314 1.00 90.56 100 ASN A C 1
ATOM 786 O O . ASN A 1 100 ? -6.694 8.218 -5.035 1.00 90.56 100 ASN A O 1
ATOM 790 N N . SER A 1 101 ? -8.385 7.643 -6.401 1.00 89.75 101 SER A N 1
ATOM 791 C CA . SER A 1 101 ? -7.591 6.710 -7.216 1.00 89.75 101 SER A CA 1
ATOM 792 C C . SER A 1 101 ? -6.267 7.309 -7.676 1.00 89.75 101 SER A C 1
ATOM 794 O O . SER A 1 101 ? -5.227 6.684 -7.490 1.00 89.75 101 SER A O 1
ATOM 796 N N . GLY A 1 102 ? -6.265 8.545 -8.186 1.00 90.94 102 GLY A N 1
ATOM 797 C CA . GLY A 1 102 ? -5.031 9.215 -8.611 1.00 90.94 102 GLY A CA 1
ATOM 798 C C . GLY A 1 102 ? -3.991 9.328 -7.487 1.00 90.94 102 GLY A C 1
ATOM 799 O O . GLY A 1 102 ? -2.830 8.976 -7.678 1.00 90.94 102 GLY A O 1
ATOM 800 N N . SER A 1 103 ? -4.405 9.740 -6.283 1.00 91.81 103 SER A N 1
ATOM 801 C CA . SER A 1 103 ? -3.502 9.834 -5.126 1.00 91.81 103 SER A CA 1
ATOM 802 C C . SER A 1 103 ? -2.999 8.470 -4.654 1.00 91.81 103 SER A C 1
ATOM 804 O O . SER A 1 103 ? -1.825 8.354 -4.290 1.00 91.81 103 SER A O 1
ATOM 806 N N . VAL A 1 104 ? -3.862 7.450 -4.685 1.00 90.88 104 VAL A N 1
ATOM 807 C CA . VAL A 1 104 ? -3.497 6.067 -4.352 1.00 90.88 104 VAL A CA 1
ATOM 808 C C . VAL A 1 104 ? -2.490 5.516 -5.354 1.00 90.88 104 VAL A C 1
ATOM 810 O O . VAL A 1 104 ? -1.440 5.025 -4.945 1.00 90.88 104 VAL A O 1
ATOM 813 N N . ALA A 1 105 ? -2.736 5.670 -6.658 1.00 90.31 105 ALA A N 1
ATOM 814 C CA . ALA A 1 105 ? -1.790 5.266 -7.697 1.00 90.31 105 ALA A CA 1
ATOM 815 C C . ALA A 1 105 ? -0.429 5.944 -7.517 1.00 90.31 105 ALA A C 1
ATOM 817 O O . ALA A 1 105 ? 0.601 5.270 -7.577 1.00 90.31 105 ALA A O 1
ATOM 818 N N . THR A 1 106 ? -0.415 7.251 -7.240 1.00 91.75 106 THR A N 1
ATOM 819 C CA . THR A 1 106 ? 0.830 7.990 -7.017 1.00 91.75 106 THR A CA 1
ATOM 820 C C . THR A 1 106 ? 1.593 7.508 -5.799 1.00 91.75 106 THR A C 1
ATOM 822 O O . THR A 1 106 ? 2.804 7.294 -5.878 1.00 91.75 106 THR A O 1
ATOM 825 N N . THR A 1 107 ? 0.906 7.295 -4.684 1.00 91.06 107 THR A N 1
ATOM 826 C CA . THR A 1 107 ? 1.545 6.839 -3.449 1.00 91.06 107 THR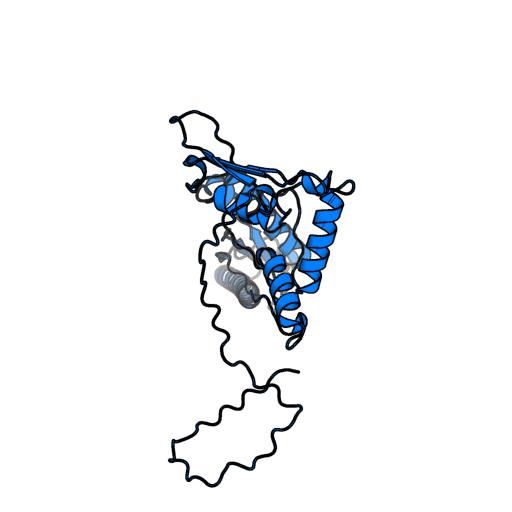 A CA 1
ATOM 827 C C . THR A 1 107 ? 2.083 5.416 -3.604 1.00 91.06 107 THR A C 1
ATOM 829 O O . THR A 1 107 ? 3.232 5.149 -3.252 1.00 91.06 107 THR A O 1
ATOM 832 N N . GLU A 1 108 ? 1.308 4.499 -4.186 1.00 88.38 108 GLU A N 1
ATOM 833 C CA . GLU A 1 108 ? 1.754 3.122 -4.419 1.00 88.38 108 GLU A CA 1
ATOM 834 C C . GLU A 1 108 ? 2.916 3.058 -5.426 1.00 88.38 108 GLU A C 1
ATOM 836 O O . GLU A 1 108 ? 3.880 2.321 -5.205 1.00 88.38 108 GLU A O 1
ATOM 841 N N . ARG A 1 109 ? 2.920 3.896 -6.474 1.00 90.31 109 ARG A N 1
ATOM 842 C CA . ARG A 1 109 ? 4.078 4.031 -7.374 1.00 90.31 109 ARG A CA 1
ATOM 843 C C . ARG A 1 109 ? 5.318 4.484 -6.611 1.00 90.31 109 ARG A C 1
ATOM 845 O O . ARG A 1 109 ? 6.367 3.856 -6.734 1.00 90.31 109 ARG A O 1
ATOM 852 N N . GLN A 1 110 ? 5.215 5.555 -5.826 1.00 90.56 110 GLN A N 1
ATOM 853 C CA . GLN A 1 110 ? 6.345 6.078 -5.050 1.00 90.56 110 GLN A CA 1
ATOM 854 C C . GLN A 1 110 ? 6.899 5.026 -4.080 1.00 90.56 110 GLN A C 1
ATOM 856 O O . GLN A 1 110 ? 8.114 4.925 -3.906 1.00 90.56 110 GLN A O 1
ATOM 861 N N . ARG A 1 111 ? 6.033 4.189 -3.494 1.00 85.88 111 ARG A N 1
ATOM 862 C CA . ARG A 1 111 ? 6.449 3.051 -2.662 1.00 85.88 111 ARG A CA 1
ATOM 863 C C . ARG A 1 111 ? 7.204 1.987 -3.467 1.00 85.88 111 ARG A C 1
ATOM 865 O O . ARG A 1 111 ? 8.196 1.464 -2.955 1.00 85.88 111 ARG A O 1
ATOM 872 N N . LEU A 1 112 ? 6.793 1.685 -4.706 1.00 83.50 112 LEU A N 1
ATOM 873 C CA . LEU A 1 112 ? 7.551 0.786 -5.595 1.00 83.50 112 LEU A CA 1
ATOM 874 C C . LEU A 1 112 ? 8.921 1.361 -5.922 1.00 83.50 112 LEU A C 1
ATOM 876 O O . LEU A 1 112 ? 9.917 0.654 -5.811 1.00 83.50 112 LEU A O 1
ATOM 880 N N . GLU A 1 113 ? 8.979 2.630 -6.311 1.00 86.75 113 GLU A N 1
ATOM 881 C CA . GLU A 1 113 ? 10.227 3.299 -6.680 1.00 86.75 113 GLU A CA 1
ATOM 882 C C . GLU A 1 113 ? 11.209 3.342 -5.513 1.00 86.75 113 GLU A C 1
ATOM 884 O O . GLU A 1 113 ? 12.368 2.961 -5.674 1.00 86.75 113 GLU A O 1
ATOM 889 N N . ALA A 1 114 ? 10.742 3.727 -4.321 1.00 84.06 114 ALA A N 1
ATOM 890 C CA . ALA A 1 114 ? 11.556 3.719 -3.111 1.00 84.06 114 ALA A CA 1
ATOM 891 C C . ALA A 1 114 ? 12.078 2.309 -2.802 1.00 84.06 114 ALA A C 1
ATOM 893 O O . ALA A 1 114 ? 13.242 2.140 -2.439 1.00 84.06 114 ALA A O 1
ATOM 894 N N . GLY A 1 115 ? 11.240 1.290 -2.999 1.00 79.00 115 GLY A N 1
ATOM 895 C CA . GLY A 1 115 ? 11.620 -0.099 -2.798 1.00 79.00 115 GLY A CA 1
ATOM 896 C C . GLY A 1 115 ? 12.644 -0.629 -3.800 1.00 79.00 115 GLY A C 1
ATOM 897 O O . GLY A 1 115 ? 13.612 -1.291 -3.422 1.00 79.00 115 GLY A O 1
ATOM 898 N N . LEU A 1 116 ? 12.471 -0.305 -5.081 1.00 78.44 116 LEU A N 1
ATOM 899 C CA . LEU A 1 116 ? 13.426 -0.631 -6.141 1.00 78.44 116 LEU A CA 1
ATOM 900 C C . LEU A 1 116 ? 14.767 0.082 -5.919 1.00 78.44 116 LEU A C 1
ATOM 902 O O . LEU A 1 116 ? 15.822 -0.536 -6.074 1.00 78.44 116 LEU A O 1
ATOM 906 N N . ALA A 1 117 ? 14.735 1.349 -5.501 1.00 80.62 117 ALA A N 1
ATOM 907 C CA . ALA A 1 117 ? 15.928 2.121 -5.167 1.00 80.62 117 ALA A CA 1
ATOM 908 C C . ALA A 1 117 ? 16.668 1.532 -3.955 1.00 80.62 117 ALA A C 1
ATOM 910 O O . ALA A 1 117 ? 17.878 1.320 -4.021 1.00 80.62 117 ALA A O 1
ATOM 911 N N . ALA A 1 118 ? 15.950 1.195 -2.878 1.00 75.50 118 ALA A N 1
ATOM 912 C CA . ALA A 1 118 ? 16.528 0.575 -1.683 1.00 75.50 118 ALA A CA 1
ATOM 913 C C . ALA A 1 118 ? 17.165 -0.794 -1.975 1.00 75.50 118 ALA A C 1
ATOM 915 O O . ALA A 1 118 ? 18.155 -1.171 -1.350 1.00 75.50 118 ALA A O 1
ATOM 916 N N . ALA A 1 119 ? 16.632 -1.523 -2.954 1.00 69.94 119 ALA A N 1
ATOM 917 C CA . ALA A 1 119 ? 17.161 -2.802 -3.410 1.00 69.94 119 ALA A CA 1
ATOM 918 C C . ALA A 1 119 ? 18.360 -2.693 -4.369 1.00 69.94 119 ALA A C 1
ATOM 920 O O . ALA A 1 119 ? 18.830 -3.726 -4.855 1.00 69.94 119 ALA A O 1
ATOM 921 N N . ALA A 1 120 ? 18.817 -1.472 -4.681 1.00 70.75 120 ALA A N 1
ATOM 922 C CA . ALA A 1 120 ? 19.795 -1.187 -5.733 1.00 70.75 120 ALA A CA 1
ATOM 923 C C . ALA A 1 120 ? 19.423 -1.854 -7.072 1.00 70.75 120 ALA A C 1
ATOM 925 O O . ALA A 1 120 ? 20.281 -2.344 -7.804 1.00 70.75 120 ALA A O 1
ATOM 926 N N . ALA A 1 121 ? 18.123 -1.911 -7.379 1.00 64.06 121 ALA A N 1
ATOM 927 C CA . ALA A 1 121 ? 17.618 -2.700 -8.493 1.00 64.06 121 ALA A CA 1
ATOM 928 C C . ALA A 1 121 ? 17.773 -2.032 -9.867 1.00 64.06 121 ALA A C 1
ATOM 930 O O . ALA A 1 121 ? 17.477 -2.663 -10.881 1.00 64.06 121 ALA A O 1
ATOM 931 N N . HIS A 1 122 ? 18.226 -0.774 -9.913 1.00 63.09 122 HIS A N 1
ATOM 932 C CA . HIS A 1 122 ? 18.293 0.007 -11.142 1.00 63.09 122 HIS A CA 1
ATOM 933 C C . HIS A 1 122 ? 19.503 0.965 -11.165 1.00 63.09 122 HIS A C 1
ATOM 935 O O . HIS A 1 122 ? 19.689 1.718 -10.207 1.00 63.09 122 HIS A O 1
ATOM 941 N N . PRO A 1 123 ? 20.275 1.012 -12.275 1.00 68.75 123 PRO A N 1
ATOM 942 C CA . PRO A 1 123 ? 20.331 0.029 -13.367 1.00 68.75 123 PRO A CA 1
ATOM 943 C C . PRO A 1 123 ? 21.108 -1.228 -12.968 1.00 68.75 123 PRO A C 1
ATOM 945 O O . PRO A 1 123 ? 22.199 -1.146 -12.405 1.00 68.75 123 PRO A O 1
ATOM 948 N N . GLY A 1 124 ? 20.565 -2.399 -13.307 1.00 71.19 124 GLY A N 1
ATOM 949 C CA . GLY A 1 124 ? 21.285 -3.664 -13.169 1.00 71.19 124 GLY A CA 1
ATOM 950 C C . GLY A 1 124 ? 22.357 -3.769 -14.252 1.00 71.19 124 GLY A C 1
ATOM 951 O O . GLY A 1 124 ? 22.035 -3.702 -15.439 1.00 71.19 124 GLY A O 1
ATOM 952 N N . GLN A 1 125 ? 23.625 -3.916 -13.866 1.00 78.25 125 GLN A N 1
ATOM 953 C CA . GLN A 1 125 ? 24.744 -4.041 -14.806 1.00 78.25 125 GLN A CA 1
ATOM 954 C C . GLN A 1 125 ? 25.106 -5.508 -15.066 1.00 78.25 125 GLN A C 1
ATOM 956 O O . GLN A 1 125 ? 25.029 -6.350 -14.171 1.00 78.25 125 GLN A O 1
ATOM 961 N N . PHE A 1 126 ? 25.530 -5.805 -16.297 1.00 75.19 126 PHE A N 1
ATOM 962 C CA . PHE A 1 126 ? 25.959 -7.138 -16.717 1.00 75.19 126 PHE A CA 1
ATOM 963 C C . PHE A 1 126 ? 27.431 -7.139 -17.132 1.00 75.19 126 PHE A C 1
ATOM 965 O O . PHE A 1 126 ? 27.843 -6.423 -18.052 1.00 75.19 126 PHE A O 1
ATOM 972 N N . ASN A 1 127 ? 28.216 -8.032 -16.530 1.00 75.00 127 ASN A N 1
ATOM 973 C CA . ASN A 1 127 ? 29.578 -8.308 -16.976 1.00 75.00 127 ASN A CA 1
ATOM 974 C C . ASN A 1 127 ? 29.555 -9.372 -18.068 1.00 75.00 127 ASN A C 1
ATOM 976 O O . ASN A 1 127 ? 29.612 -10.563 -17.783 1.00 75.00 127 ASN A O 1
ATOM 980 N N . ARG A 1 128 ? 29.485 -8.906 -19.322 1.00 62.72 128 ARG A N 1
ATOM 981 C CA . ARG A 1 128 ? 29.446 -9.683 -20.576 1.00 62.72 128 ARG A CA 1
ATOM 982 C C . ARG A 1 128 ? 28.272 -10.674 -20.683 1.00 62.72 128 ARG A C 1
ATOM 984 O O . ARG A 1 128 ? 27.534 -10.506 -21.640 1.00 62.72 128 ARG A O 1
ATOM 991 N N . ASP A 1 129 ? 27.988 -11.516 -19.688 1.00 58.53 129 ASP A N 1
ATOM 992 C CA . ASP A 1 129 ? 26.796 -12.383 -19.593 1.00 58.53 129 ASP A CA 1
ATOM 993 C C . ASP A 1 129 ? 26.297 -12.654 -18.153 1.00 58.53 129 ASP A C 1
ATOM 995 O O . ASP A 1 129 ? 25.215 -13.211 -17.977 1.00 58.53 129 ASP A O 1
ATOM 999 N N . GLU A 1 130 ? 27.023 -12.236 -17.109 1.00 54.00 130 GLU A N 1
ATOM 1000 C CA . GLU A 1 130 ? 26.610 -12.443 -15.712 1.00 54.00 130 GLU A CA 1
ATOM 1001 C C . GLU A 1 130 ? 25.948 -11.186 -15.136 1.00 54.00 130 GLU A C 1
ATOM 1003 O O . GLU A 1 130 ? 26.530 -10.096 -15.173 1.00 54.00 130 GLU A O 1
ATOM 1008 N N . ALA A 1 131 ? 24.731 -11.332 -14.602 1.00 54.94 131 ALA A N 1
ATOM 1009 C CA . ALA A 1 131 ? 24.044 -10.259 -13.887 1.00 54.94 131 ALA A CA 1
ATOM 1010 C C . ALA A 1 131 ? 24.367 -10.289 -12.395 1.00 54.94 131 ALA A C 1
ATOM 1012 O O . ALA A 1 131 ? 24.322 -11.345 -11.759 1.00 54.94 131 ALA A O 1
ATOM 1013 N N . THR A 1 132 ? 24.532 -9.113 -11.802 1.00 55.28 132 THR A N 1
ATOM 1014 C CA . THR A 1 132 ? 24.310 -8.932 -10.367 1.00 55.28 132 THR A CA 1
ATOM 1015 C C . THR A 1 132 ? 22.803 -8.867 -10.104 1.00 55.28 132 THR A C 1
ATOM 1017 O O . THR A 1 132 ? 22.084 -8.046 -10.670 1.00 55.28 132 THR A O 1
ATOM 1020 N N . ALA A 1 133 ? 22.290 -9.797 -9.293 1.00 50.00 133 ALA A N 1
ATOM 1021 C CA . ALA A 1 133 ? 20.859 -9.905 -9.025 1.00 50.00 133 ALA A CA 1
ATOM 1022 C C . ALA A 1 133 ? 20.363 -8.751 -8.130 1.00 50.00 133 ALA A C 1
ATOM 1024 O O . ALA A 1 133 ? 20.939 -8.537 -7.060 1.00 50.00 133 ALA A O 1
ATOM 1025 N N . PRO A 1 134 ? 19.274 -8.052 -8.495 1.00 51.53 134 PRO A N 1
ATOM 1026 C CA . PRO A 1 134 ? 18.642 -7.087 -7.606 1.00 51.53 134 PRO A CA 1
ATOM 1027 C C . PRO A 1 134 ? 17.872 -7.795 -6.483 1.00 51.53 134 PRO A C 1
ATOM 1029 O O . PRO A 1 134 ? 17.082 -8.708 -6.728 1.00 51.53 134 PRO A O 1
ATOM 1032 N N . ALA A 1 135 ? 18.071 -7.366 -5.237 1.00 47.38 135 ALA A N 1
ATOM 1033 C CA . ALA A 1 135 ? 17.419 -7.944 -4.061 1.00 47.38 135 ALA A CA 1
ATOM 1034 C C . ALA A 1 135 ? 16.158 -7.152 -3.670 1.00 47.38 135 ALA A C 1
ATOM 1036 O O . ALA A 1 135 ? 16.051 -6.656 -2.552 1.00 47.38 135 ALA A O 1
ATOM 1037 N N . ALA A 1 136 ? 15.193 -7.000 -4.582 1.00 51.44 136 ALA A N 1
ATOM 1038 C CA . ALA A 1 136 ? 13.952 -6.283 -4.283 1.00 51.44 136 ALA A CA 1
ATOM 1039 C C . ALA A 1 136 ? 12.879 -7.245 -3.757 1.00 51.44 136 ALA A C 1
ATOM 1041 O O . ALA A 1 136 ? 12.310 -8.031 -4.514 1.00 51.44 136 ALA A O 1
ATOM 1042 N N . LYS A 1 137 ? 12.581 -7.176 -2.455 1.00 49.03 137 LYS A N 1
ATOM 1043 C CA . LYS A 1 137 ? 11.385 -7.784 -1.855 1.00 49.03 137 LYS A CA 1
ATOM 1044 C C . LYS A 1 137 ? 10.381 -6.676 -1.565 1.00 49.03 137 LYS A C 1
ATOM 1046 O O . LYS A 1 137 ? 10.466 -6.045 -0.520 1.00 49.03 137 LYS A O 1
ATOM 1051 N N . HIS A 1 138 ? 9.432 -6.450 -2.467 1.00 48.28 138 HIS A N 1
ATOM 1052 C CA . HIS A 1 138 ? 8.310 -5.552 -2.202 1.00 48.28 138 HIS A CA 1
ATOM 1053 C C . HIS A 1 138 ? 6.993 -6.249 -2.515 1.00 48.28 138 HIS A C 1
ATOM 1055 O O . HIS A 1 138 ? 6.768 -6.722 -3.626 1.00 48.28 138 HIS A O 1
ATOM 1061 N N . LYS A 1 139 ? 6.133 -6.319 -1.498 1.00 48.88 139 LYS A N 1
ATOM 1062 C CA . LYS A 1 139 ? 4.746 -6.756 -1.612 1.00 48.88 139 LYS A CA 1
ATOM 1063 C C . LYS A 1 139 ? 3.889 -5.497 -1.678 1.00 48.88 139 LYS A C 1
ATOM 1065 O O . LYS A 1 139 ? 3.565 -4.939 -0.635 1.00 48.88 139 LYS A O 1
ATOM 1070 N N . LEU A 1 140 ? 3.603 -5.012 -2.882 1.00 50.94 140 LEU A N 1
ATOM 1071 C CA . LEU A 1 140 ? 2.518 -4.048 -3.073 1.00 50.94 140 LEU A CA 1
ATOM 1072 C C . LEU A 1 140 ? 1.327 -4.732 -3.727 1.00 50.94 140 LEU A C 1
ATOM 1074 O O . LEU A 1 140 ? 1.500 -5.678 -4.502 1.00 50.94 140 LEU A O 1
ATOM 1078 N N . GLU A 1 141 ? 0.141 -4.247 -3.385 1.00 51.62 141 GLU A N 1
ATOM 1079 C CA . GLU A 1 141 ? -1.141 -4.859 -3.733 1.00 51.62 141 GLU A CA 1
ATOM 1080 C C . GLU A 1 141 ? -1.768 -4.211 -4.976 1.00 51.62 141 GLU A C 1
ATOM 1082 O O . GLU A 1 141 ? -2.342 -4.919 -5.806 1.00 51.62 141 GLU A O 1
ATOM 1087 N N . ALA A 1 142 ? -1.509 -2.918 -5.219 1.00 60.44 142 ALA A N 1
ATOM 1088 C CA . ALA A 1 142 ? -1.759 -2.303 -6.518 1.00 60.44 142 ALA A CA 1
ATOM 1089 C C . ALA A 1 142 ? -0.821 -2.906 -7.584 1.00 60.44 142 ALA A C 1
ATOM 1091 O O . ALA A 1 142 ? 0.411 -2.803 -7.513 1.00 60.44 142 ALA A O 1
ATOM 1092 N N . LEU A 1 143 ? -1.414 -3.544 -8.596 1.00 73.06 143 LEU A N 1
ATOM 1093 C CA . LEU A 1 143 ? -0.722 -4.165 -9.729 1.00 73.06 143 LEU A CA 1
ATOM 1094 C C . LEU A 1 143 ? -0.239 -3.112 -10.742 1.00 73.06 143 LEU A C 1
ATOM 1096 O O . LEU A 1 143 ? -0.586 -3.166 -11.920 1.00 73.06 143 LEU A O 1
ATOM 1100 N N . ILE A 1 144 ? 0.564 -2.152 -10.282 1.00 83.88 144 ILE A N 1
ATOM 1101 C CA . ILE A 1 144 ? 1.187 -1.143 -11.143 1.00 83.88 144 ILE A CA 1
ATOM 1102 C C . ILE A 1 144 ? 2.180 -1.856 -12.071 1.00 83.88 144 ILE A C 1
ATOM 1104 O O . ILE A 1 144 ? 3.066 -2.559 -11.571 1.00 83.88 144 ILE A O 1
ATOM 1108 N N . PRO A 1 145 ? 2.056 -1.714 -13.403 1.00 88.81 145 PRO A N 1
ATOM 1109 C CA . PRO A 1 145 ? 2.992 -2.332 -14.327 1.00 88.81 145 PRO A CA 1
ATOM 1110 C C . PRO A 1 145 ? 4.425 -1.837 -14.107 1.00 88.81 145 PRO A C 1
ATOM 1112 O O . PRO A 1 145 ? 4.671 -0.649 -13.899 1.00 88.81 145 PRO A O 1
ATOM 1115 N N . ILE A 1 146 ? 5.384 -2.754 -14.201 1.00 90.12 146 ILE A N 1
ATOM 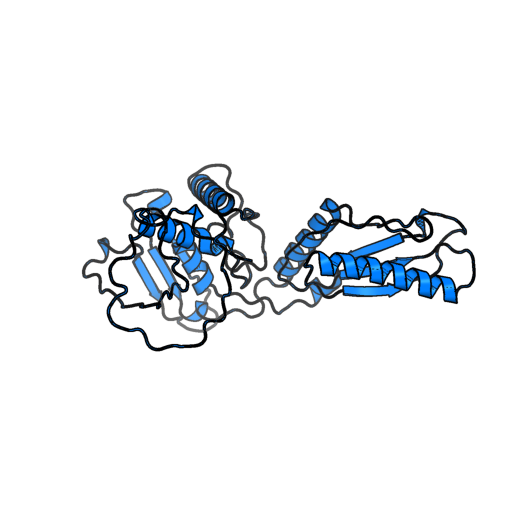1116 C CA . ILE A 1 146 ? 6.816 -2.454 -14.195 1.00 90.12 146 ILE A CA 1
ATOM 1117 C C . ILE A 1 146 ? 7.368 -2.778 -15.580 1.00 90.12 146 ILE A C 1
ATOM 1119 O O . ILE A 1 146 ? 7.188 -3.883 -16.098 1.00 90.12 146 ILE A O 1
ATOM 1123 N N . LYS A 1 147 ? 8.046 -1.805 -16.179 1.00 92.94 147 LYS A N 1
ATOM 1124 C CA . LYS A 1 147 ? 8.765 -1.930 -17.445 1.00 92.94 147 LYS A CA 1
ATOM 1125 C C . LYS A 1 147 ? 10.191 -2.392 -17.165 1.00 92.94 147 LYS A C 1
ATOM 1127 O O . LYS A 1 147 ? 10.856 -1.884 -16.265 1.00 92.94 147 LYS A O 1
ATOM 1132 N N . ILE A 1 148 ? 10.633 -3.390 -17.919 1.00 93.69 148 ILE A N 1
ATOM 1133 C CA . ILE A 1 148 ? 11.969 -3.972 -17.844 1.00 93.69 148 ILE A CA 1
ATOM 1134 C C . ILE A 1 148 ? 12.596 -3.827 -19.225 1.00 93.69 148 ILE A C 1
ATOM 1136 O O . ILE A 1 148 ? 12.303 -4.590 -20.151 1.00 93.69 148 ILE A O 1
ATOM 1140 N N . ASP A 1 149 ? 13.444 -2.818 -19.347 1.00 95.62 149 ASP A N 1
ATOM 1141 C CA . ASP A 1 149 ? 14.071 -2.404 -20.590 1.00 95.62 149 ASP A CA 1
ATOM 1142 C C . ASP A 1 149 ? 15.484 -2.989 -20.661 1.00 95.62 149 ASP A C 1
ATOM 1144 O O . ASP A 1 149 ? 16.361 -2.656 -19.864 1.00 95.62 149 ASP A O 1
ATOM 1148 N N . GLY A 1 150 ? 15.705 -3.912 -21.593 1.00 95.62 150 GLY A N 1
ATOM 1149 C CA . GLY A 1 150 ? 17.001 -4.558 -21.785 1.00 95.62 150 GLY A CA 1
ATOM 1150 C C . GLY A 1 150 ? 17.850 -3.837 -22.823 1.00 95.62 150 GLY A C 1
ATOM 1151 O O . GLY A 1 150 ? 17.347 -3.494 -23.894 1.00 95.62 150 GLY A O 1
ATOM 1152 N N . PHE A 1 151 ? 19.152 -3.703 -22.559 1.00 96.38 151 PHE A N 1
ATOM 1153 C CA . PHE A 1 151 ? 20.113 -3.063 -23.461 1.00 96.38 151 PHE A CA 1
ATOM 1154 C C . PHE A 1 151 ? 21.357 -3.933 -23.709 1.00 96.38 151 PHE A C 1
ATOM 1156 O O . PHE A 1 151 ? 21.767 -4.764 -22.883 1.00 96.38 151 PHE A O 1
ATOM 1163 N N . ALA A 1 152 ? 21.974 -3.732 -24.870 1.00 95.19 152 ALA A N 1
ATOM 1164 C CA . ALA A 1 152 ? 23.278 -4.261 -25.242 1.00 95.19 152 ALA A CA 1
ATOM 1165 C C . ALA A 1 152 ? 24.183 -3.136 -25.769 1.00 95.19 152 ALA A C 1
ATOM 1167 O O . ALA A 1 152 ? 23.712 -2.109 -26.252 1.00 95.19 152 ALA A O 1
ATOM 1168 N N . SER A 1 153 ? 25.495 -3.326 -25.673 1.00 95.12 153 SER A N 1
ATOM 1169 C CA . SER A 1 153 ? 26.477 -2.434 -26.291 1.00 95.12 153 SER A CA 1
ATOM 1170 C C . SER A 1 153 ? 26.526 -2.648 -27.813 1.00 95.12 153 SER A C 1
ATOM 1172 O O . SER A 1 153 ? 26.065 -3.673 -28.312 1.00 95.12 153 SER A O 1
ATOM 1174 N N . ALA A 1 154 ? 27.013 -1.657 -28.568 1.00 94.19 154 ALA A N 1
ATOM 1175 C CA . ALA A 1 154 ? 26.819 -1.600 -30.022 1.00 94.19 154 ALA A CA 1
ATOM 1176 C C . ALA A 1 154 ? 27.684 -2.554 -30.875 1.00 94.19 154 ALA A C 1
ATOM 1178 O O . ALA A 1 154 ? 27.589 -2.539 -32.101 1.00 94.19 154 ALA A O 1
ATOM 1179 N N . GLU A 1 155 ? 28.542 -3.374 -30.271 1.00 92.06 155 GLU A N 1
ATOM 1180 C CA . GLU A 1 155 ? 29.340 -4.371 -30.984 1.00 92.06 155 GLU A CA 1
ATOM 1181 C C . GLU A 1 155 ? 28.516 -5.570 -31.478 1.00 92.06 155 GLU A C 1
ATOM 1183 O O . GLU A 1 155 ? 27.589 -6.020 -30.814 1.00 92.06 155 GLU A O 1
ATOM 1188 N N . GLY A 1 156 ? 28.916 -6.155 -32.609 1.00 91.44 156 GLY A N 1
ATOM 1189 C CA . GLY A 1 156 ? 28.360 -7.419 -33.099 1.00 91.44 156 GLY A CA 1
ATOM 1190 C C . GLY A 1 156 ? 27.121 -7.275 -33.985 1.00 91.44 156 GLY A C 1
ATOM 1191 O O . GLY A 1 156 ? 26.843 -6.216 -34.543 1.00 91.44 156 GLY A O 1
ATOM 1192 N N . ASP A 1 157 ? 26.421 -8.393 -34.167 1.00 96.31 157 ASP A N 1
ATOM 1193 C CA . ASP A 1 157 ? 25.235 -8.476 -35.018 1.00 96.31 157 ASP A CA 1
ATOM 1194 C C . ASP A 1 157 ? 24.006 -7.823 -34.340 1.00 96.31 157 ASP A C 1
ATOM 1196 O O . ASP A 1 157 ? 23.743 -8.095 -33.164 1.00 96.31 157 ASP A O 1
ATOM 1200 N N . PRO A 1 158 ? 23.219 -6.986 -35.046 1.00 95.75 158 PRO A N 1
ATOM 1201 C CA . PRO A 1 158 ? 22.028 -6.355 -34.476 1.00 95.75 158 PRO A CA 1
ATOM 1202 C C . PRO A 1 158 ? 20.988 -7.345 -33.938 1.00 95.75 158 PRO A C 1
ATOM 1204 O O . PRO A 1 158 ? 20.436 -7.110 -32.863 1.00 95.75 158 PRO A O 1
ATOM 1207 N N . GLY A 1 159 ? 20.745 -8.457 -34.641 1.00 95.56 159 GLY A N 1
ATOM 1208 C CA . GLY A 1 159 ? 19.804 -9.492 -34.204 1.00 95.56 159 GLY A CA 1
ATOM 1209 C C . GLY A 1 159 ? 20.273 -10.161 -32.915 1.00 95.56 159 GLY A C 1
ATOM 1210 O O . GLY A 1 159 ? 19.508 -10.272 -31.955 1.00 95.56 159 GLY A O 1
ATOM 1211 N N . HIS A 1 160 ? 21.565 -10.491 -32.843 1.00 95.12 160 HIS A N 1
ATOM 1212 C CA . HIS A 1 160 ? 22.186 -10.989 -31.618 1.00 95.12 160 HIS A CA 1
ATOM 1213 C C . HIS A 1 160 ? 22.019 -10.018 -30.439 1.00 95.12 160 HIS A C 1
ATOM 1215 O O . HIS A 1 160 ? 21.681 -10.444 -29.334 1.00 95.12 160 HIS A O 1
ATOM 1221 N N . ASN A 1 161 ? 22.215 -8.717 -30.661 1.00 95.44 161 ASN A N 1
ATOM 1222 C CA . ASN A 1 161 ? 22.072 -7.704 -29.616 1.00 95.44 161 ASN A CA 1
ATOM 1223 C C . ASN A 1 161 ? 20.625 -7.554 -29.133 1.00 95.44 161 ASN A C 1
ATOM 1225 O O . ASN A 1 161 ? 20.395 -7.424 -27.927 1.00 95.44 161 ASN A O 1
ATOM 1229 N N . THR A 1 162 ? 19.641 -7.629 -30.032 1.00 97.06 162 THR A N 1
ATOM 1230 C CA . THR A 1 162 ? 18.222 -7.671 -29.654 1.00 97.06 162 THR A CA 1
ATOM 1231 C C . THR A 1 162 ? 17.922 -8.889 -28.776 1.00 97.06 162 THR A C 1
ATOM 1233 O O . THR A 1 162 ? 17.368 -8.722 -27.685 1.00 97.06 162 THR A O 1
ATOM 1236 N N . ASP A 1 163 ? 18.356 -10.089 -29.165 1.00 95.81 163 ASP A N 1
ATOM 1237 C CA . ASP A 1 163 ? 18.142 -11.319 -28.387 1.00 95.81 163 ASP A CA 1
ATOM 1238 C C . ASP A 1 163 ? 18.871 -11.306 -27.037 1.00 95.81 163 ASP A C 1
ATOM 1240 O O . ASP A 1 163 ? 18.347 -11.767 -26.019 1.00 95.81 163 ASP A O 1
ATOM 1244 N N . LEU A 1 164 ? 20.088 -10.763 -26.996 1.00 94.00 164 LEU A N 1
ATOM 1245 C CA . LEU A 1 164 ? 20.848 -10.593 -25.761 1.00 94.00 164 LEU A CA 1
ATOM 1246 C C . LEU A 1 164 ? 20.134 -9.637 -24.799 1.00 94.00 164 LEU A C 1
ATOM 1248 O O . LEU A 1 164 ? 19.956 -9.965 -23.627 1.00 94.00 164 LEU A O 1
ATOM 1252 N N . SER A 1 165 ? 19.673 -8.488 -25.295 1.00 95.94 165 SER A N 1
ATOM 1253 C CA . SER A 1 165 ? 18.941 -7.508 -24.491 1.00 95.94 165 SER A CA 1
ATOM 1254 C C . SER A 1 165 ? 17.630 -8.080 -23.923 1.00 95.94 165 SER A C 1
ATOM 1256 O O . SER A 1 165 ? 17.342 -7.894 -22.739 1.00 95.94 165 SER A O 1
ATOM 1258 N N . ARG A 1 166 ? 16.895 -8.880 -24.713 1.00 96.19 166 ARG A N 1
ATOM 1259 C CA . ARG A 1 166 ? 15.694 -9.609 -24.270 1.00 96.19 166 ARG A CA 1
ATOM 1260 C C . ARG A 1 166 ? 16.005 -10.565 -23.124 1.00 96.19 166 ARG A C 1
ATOM 1262 O O . ARG A 1 166 ? 15.358 -10.492 -22.084 1.00 96.19 166 ARG A O 1
ATOM 1269 N N . ARG A 1 167 ? 17.013 -11.429 -23.290 1.00 94.56 167 ARG A N 1
ATOM 1270 C CA . ARG A 1 167 ? 17.395 -12.426 -22.274 1.00 94.56 167 ARG A CA 1
ATOM 1271 C C . ARG A 1 167 ? 17.794 -11.779 -20.950 1.00 94.56 167 ARG A C 1
ATOM 1273 O O . ARG A 1 167 ? 17.434 -12.286 -19.893 1.00 94.56 167 ARG A O 1
ATOM 1280 N N . ARG A 1 168 ? 18.492 -10.639 -20.993 1.00 92.81 168 ARG A N 1
ATOM 1281 C CA . ARG A 1 168 ? 18.838 -9.868 -19.787 1.00 92.81 168 ARG A CA 1
ATOM 1282 C C . ARG A 1 168 ? 17.593 -9.365 -19.056 1.00 92.81 168 ARG A C 1
ATOM 1284 O O . ARG A 1 168 ? 17.486 -9.546 -17.845 1.00 92.81 168 ARG A O 1
ATOM 1291 N N . ALA A 1 169 ? 16.644 -8.782 -19.785 1.00 93.62 169 ALA A N 1
ATOM 1292 C CA . ALA A 1 169 ? 15.388 -8.313 -19.208 1.00 93.62 169 ALA A CA 1
ATOM 1293 C C . ALA A 1 169 ? 14.541 -9.471 -18.643 1.00 93.62 169 ALA A C 1
ATOM 1295 O O . ALA A 1 169 ? 14.031 -9.381 -17.528 1.00 93.62 169 ALA A O 1
ATOM 1296 N N . GLU A 1 170 ? 14.450 -10.599 -19.354 1.00 93.62 170 GLU A N 1
ATOM 1297 C CA . GLU A 1 170 ? 13.768 -11.814 -18.880 1.00 93.62 170 GLU A CA 1
ATOM 1298 C C . GLU A 1 170 ? 14.412 -12.398 -17.619 1.00 93.62 170 GLU A C 1
ATOM 1300 O O . GLU A 1 170 ? 13.701 -12.829 -16.710 1.00 93.62 170 GLU A O 1
ATOM 1305 N N . TYR A 1 171 ? 15.742 -12.370 -17.528 1.00 89.38 171 TYR A N 1
ATOM 1306 C CA . TYR A 1 171 ? 16.472 -12.804 -16.341 1.00 89.38 171 TYR A CA 1
ATOM 1307 C C . TYR A 1 171 ? 16.124 -11.947 -15.115 1.00 89.38 171 TYR A C 1
ATOM 1309 O O . TYR A 1 171 ? 15.753 -12.486 -14.070 1.00 89.38 171 TYR A O 1
ATOM 1317 N N . VAL A 1 172 ? 16.155 -10.614 -15.250 1.00 87.56 172 VAL A N 1
ATOM 1318 C CA . VAL A 1 172 ? 15.742 -9.691 -14.176 1.00 87.56 172 VAL A CA 1
ATOM 1319 C C . VAL A 1 172 ? 14.272 -9.903 -13.806 1.00 87.56 172 VAL A C 1
ATOM 1321 O O . VAL A 1 172 ? 13.947 -9.994 -12.623 1.00 87.56 172 VAL A O 1
ATOM 1324 N N . ALA A 1 173 ? 13.387 -10.082 -14.791 1.00 90.06 173 ALA A N 1
ATOM 1325 C CA . ALA A 1 173 ? 11.981 -10.402 -14.547 1.00 90.06 173 ALA A CA 1
ATOM 1326 C C . ALA A 1 173 ? 11.808 -11.711 -13.755 1.00 90.06 173 ALA A C 1
ATOM 1328 O O . ALA A 1 173 ? 10.955 -11.801 -12.872 1.00 90.06 173 ALA A O 1
ATOM 1329 N N . GLY A 1 174 ? 12.619 -12.731 -14.054 1.00 88.56 174 GLY A N 1
ATOM 1330 C CA . GLY A 1 174 ? 12.653 -13.996 -13.321 1.00 88.56 174 GLY A CA 1
ATOM 1331 C C . GLY A 1 174 ? 13.037 -13.811 -11.854 1.00 88.56 174 GLY A C 1
ATOM 1332 O O . GLY A 1 174 ? 12.374 -14.369 -10.980 1.00 88.56 174 GLY A O 1
ATOM 1333 N N . ILE A 1 175 ? 14.043 -12.976 -11.578 1.00 84.12 175 ILE A N 1
ATOM 1334 C CA . ILE A 1 175 ? 14.454 -12.631 -10.210 1.00 84.12 175 ILE A CA 1
ATOM 1335 C C . ILE A 1 175 ? 13.321 -11.925 -9.464 1.00 84.12 175 ILE A C 1
ATOM 1337 O O . ILE A 1 175 ? 12.964 -12.358 -8.372 1.00 84.12 175 ILE A O 1
ATOM 1341 N N . LEU A 1 176 ? 12.717 -10.892 -10.059 1.00 83.75 176 LEU A N 1
ATOM 1342 C CA . LEU A 1 176 ? 11.619 -10.145 -9.435 1.00 83.75 176 LEU A CA 1
ATOM 1343 C C . LEU A 1 176 ? 10.424 -11.055 -9.104 1.00 83.75 176 LEU A C 1
ATOM 1345 O O . LEU A 1 176 ? 9.861 -10.992 -8.013 1.00 83.75 176 LEU A O 1
ATOM 1349 N N . ARG A 1 177 ? 10.060 -11.980 -9.998 1.00 86.25 177 ARG A N 1
ATOM 1350 C CA . ARG A 1 177 ? 9.011 -12.973 -9.705 1.00 86.25 177 ARG A CA 1
ATOM 1351 C C . ARG A 1 177 ? 9.414 -13.914 -8.571 1.00 86.25 177 ARG A C 1
ATOM 1353 O O . ARG A 1 177 ? 8.598 -14.199 -7.698 1.00 86.25 177 ARG A O 1
ATOM 1360 N N . ALA A 1 178 ? 10.663 -14.382 -8.556 1.00 79.69 178 ALA A N 1
ATOM 1361 C CA . ALA A 1 178 ? 11.170 -15.277 -7.517 1.00 79.69 178 ALA A CA 1
ATOM 1362 C C . ALA A 1 178 ? 11.219 -14.619 -6.126 1.00 79.69 178 ALA A C 1
ATOM 1364 O O . ALA A 1 178 ? 11.121 -15.321 -5.119 1.00 79.69 178 ALA A O 1
ATOM 1365 N N . THR A 1 179 ? 11.313 -13.286 -6.043 1.00 73.25 179 THR A N 1
ATOM 1366 C CA . THR A 1 179 ? 11.196 -12.545 -4.775 1.00 73.25 179 THR A CA 1
ATOM 1367 C C . THR A 1 179 ? 9.749 -12.310 -4.331 1.00 73.25 179 THR A C 1
ATOM 1369 O O . THR A 1 179 ? 9.528 -11.772 -3.243 1.00 73.25 179 THR A O 1
ATOM 1372 N N . GLY A 1 180 ? 8.765 -12.757 -5.118 1.00 75.50 180 GLY A N 1
ATOM 1373 C CA . GLY A 1 180 ? 7.340 -12.640 -4.819 1.00 75.50 180 GLY A CA 1
ATOM 1374 C C . GLY A 1 180 ? 6.689 -11.361 -5.346 1.00 75.50 180 GLY A C 1
ATOM 1375 O O . GLY A 1 180 ? 5.577 -11.049 -4.921 1.00 75.50 180 GLY A O 1
ATOM 1376 N N . MET A 1 181 ? 7.347 -10.625 -6.250 1.00 79.44 181 MET A N 1
ATOM 1377 C CA . MET A 1 181 ? 6.742 -9.477 -6.928 1.00 79.44 181 MET A CA 1
ATOM 1378 C C . MET A 1 181 ? 5.535 -9.939 -7.753 1.00 79.44 181 MET A C 1
ATOM 1380 O O . MET A 1 181 ? 5.634 -10.876 -8.548 1.00 79.44 181 MET A O 1
ATOM 1384 N N . ARG A 1 182 ? 4.383 -9.292 -7.550 1.00 82.06 182 ARG A N 1
ATOM 1385 C CA . ARG A 1 182 ? 3.103 -9.663 -8.187 1.00 82.06 182 ARG A CA 1
ATOM 1386 C C . ARG A 1 182 ? 2.737 -8.750 -9.357 1.00 82.06 182 ARG A C 1
ATOM 1388 O O . ARG A 1 182 ? 1.828 -9.073 -10.114 1.00 82.06 182 ARG A O 1
ATOM 1395 N N . GLN A 1 183 ? 3.443 -7.632 -9.491 1.00 84.38 183 GLN A N 1
ATOM 1396 C CA . GLN A 1 183 ? 3.237 -6.586 -10.482 1.00 84.38 183 GLN A CA 1
ATOM 1397 C C . GLN A 1 183 ? 3.329 -7.167 -11.902 1.00 84.38 183 GLN A C 1
ATOM 1399 O O . GLN A 1 183 ? 4.195 -8.009 -12.167 1.00 84.38 183 GLN A O 1
ATOM 1404 N N . PRO A 1 184 ? 2.478 -6.718 -12.840 1.00 89.25 184 PRO A N 1
ATOM 1405 C CA . PRO A 1 184 ? 2.637 -7.042 -14.249 1.00 89.25 184 PRO A CA 1
ATOM 1406 C C . PRO A 1 184 ? 4.008 -6.562 -14.736 1.00 89.25 184 PRO A C 1
ATOM 1408 O O . PRO A 1 184 ? 4.358 -5.399 -14.553 1.00 89.25 184 PRO A O 1
ATOM 1411 N N . LEU A 1 185 ? 4.785 -7.452 -15.355 1.00 91.38 185 LEU A N 1
ATOM 1412 C CA . LEU A 1 185 ? 6.111 -7.124 -15.883 1.00 91.38 185 LEU A CA 1
ATOM 1413 C C . LEU A 1 185 ? 6.045 -7.033 -17.410 1.00 91.38 185 LEU A C 1
ATOM 1415 O O . LEU A 1 185 ? 5.767 -8.036 -18.072 1.00 91.38 185 LEU A O 1
ATOM 1419 N N . ALA A 1 186 ? 6.314 -5.851 -17.959 1.00 93.31 186 ALA A N 1
ATOM 1420 C CA . ALA A 1 186 ? 6.423 -5.606 -19.392 1.00 93.31 186 ALA A CA 1
ATOM 1421 C C . ALA A 1 186 ? 7.900 -5.611 -19.802 1.00 93.31 186 ALA A C 1
ATOM 1423 O O . ALA A 1 186 ? 8.692 -4.844 -19.266 1.00 93.31 186 ALA A O 1
ATOM 1424 N N . ILE A 1 187 ? 8.278 -6.482 -20.737 1.00 95.44 187 ILE A N 1
ATOM 1425 C CA . ILE A 1 187 ? 9.670 -6.647 -21.176 1.00 95.44 187 ILE A CA 1
ATOM 1426 C C . ILE A 1 187 ? 9.853 -6.001 -22.548 1.00 95.44 187 ILE A C 1
ATOM 1428 O O . ILE A 1 187 ? 9.175 -6.393 -23.501 1.00 95.44 187 ILE A O 1
ATOM 1432 N N . THR A 1 188 ? 10.818 -5.088 -22.662 1.00 96.81 188 THR A N 1
ATOM 1433 C CA . THR A 1 188 ? 11.153 -4.408 -23.920 1.00 96.81 188 THR A CA 1
ATOM 1434 C C . THR A 1 188 ? 12.640 -4.590 -24.244 1.00 96.81 188 THR A C 1
ATOM 1436 O O . THR A 1 188 ? 13.498 -4.084 -23.520 1.00 96.81 188 THR A O 1
ATOM 1439 N N . PRO A 1 189 ? 12.993 -5.308 -25.322 1.00 97.12 189 PRO A N 1
ATOM 1440 C CA . PRO A 1 189 ? 14.371 -5.369 -25.796 1.00 97.12 189 PRO A CA 1
ATOM 1441 C C . PRO A 1 189 ? 14.701 -4.159 -26.678 1.00 97.12 189 PRO A C 1
ATOM 1443 O O . PRO A 1 189 ? 14.069 -3.964 -27.716 1.00 97.12 189 PRO A O 1
ATOM 1446 N N . HIS A 1 190 ? 15.720 -3.383 -26.305 1.00 97.38 190 HIS A N 1
ATOM 1447 C CA . HIS A 1 190 ? 16.183 -2.223 -27.085 1.00 97.38 190 HIS A CA 1
ATOM 1448 C C . HIS A 1 190 ? 17.361 -2.542 -28.012 1.00 97.38 190 HIS A C 1
ATOM 1450 O O . HIS A 1 190 ? 17.691 -1.746 -28.886 1.00 97.38 190 HIS A O 1
ATOM 1456 N N . GLY A 1 191 ? 17.987 -3.714 -27.865 1.00 96.38 191 GLY A N 1
ATOM 1457 C CA . GLY A 1 191 ? 19.151 -4.095 -28.662 1.00 96.38 191 GLY A CA 1
ATOM 1458 C C . GLY A 1 191 ? 20.381 -3.228 -28.380 1.00 96.38 191 GLY A C 1
ATOM 1459 O O . GLY A 1 191 ? 20.647 -2.864 -27.234 1.00 96.38 191 GLY A O 1
ATOM 1460 N N . ALA A 1 192 ? 21.161 -2.964 -29.428 1.00 96.31 192 ALA A N 1
ATOM 1461 C CA . ALA A 1 192 ? 22.420 -2.228 -29.364 1.00 96.31 192 ALA A CA 1
ATOM 1462 C C . ALA A 1 192 ? 22.212 -0.720 -29.147 1.00 96.31 192 ALA A C 1
ATOM 1464 O O . ALA A 1 192 ? 21.526 -0.066 -29.930 1.00 96.31 192 ALA A O 1
ATOM 1465 N N . VAL A 1 193 ? 22.882 -0.154 -28.141 1.00 96.12 193 VAL A N 1
ATOM 1466 C CA . VAL A 1 193 ? 22.922 1.290 -27.868 1.00 96.12 193 VAL A CA 1
ATOM 1467 C C . VAL A 1 193 ? 24.344 1.772 -27.564 1.00 96.12 193 VAL A C 1
ATOM 1469 O O . VAL A 1 193 ? 25.201 1.009 -27.112 1.00 96.12 193 VAL A O 1
ATOM 1472 N N . GLY A 1 194 ? 24.580 3.067 -27.797 1.00 95.12 194 GLY A N 1
ATOM 1473 C CA . GLY A 1 194 ? 25.828 3.753 -27.458 1.00 95.12 194 GLY A CA 1
ATOM 1474 C C . GLY A 1 194 ? 27.053 3.256 -28.232 1.00 95.12 194 GLY A C 1
ATOM 1475 O O . GLY A 1 194 ? 26.959 2.890 -29.403 1.00 95.12 194 GLY A O 1
ATOM 1476 N N . SER A 1 195 ? 28.221 3.297 -27.588 1.00 94.88 195 SER A N 1
ATOM 1477 C CA . SER A 1 195 ? 29.493 2.904 -28.205 1.00 94.88 195 SER A CA 1
ATOM 1478 C C . SER A 1 195 ? 29.770 1.402 -28.049 1.00 94.88 195 SER A C 1
ATOM 1480 O O . SER A 1 195 ? 29.400 0.809 -27.029 1.00 94.88 195 SER A O 1
ATOM 1482 N N . PRO A 1 196 ? 30.479 0.776 -29.009 1.00 94.62 196 PRO A N 1
ATOM 1483 C CA . PRO A 1 196 ? 30.988 -0.580 -28.850 1.00 94.62 196 PRO A CA 1
ATOM 1484 C C . PRO A 1 196 ? 31.840 -0.731 -27.583 1.00 94.62 196 PRO A C 1
ATOM 1486 O O . PRO A 1 196 ? 32.633 0.146 -27.245 1.00 94.62 196 PRO A O 1
ATOM 1489 N N . ASN A 1 197 ? 31.715 -1.874 -26.917 1.00 89.38 197 ASN A N 1
ATOM 1490 C CA . ASN A 1 197 ? 32.407 -2.267 -25.689 1.00 89.38 197 ASN A CA 1
ATOM 1491 C C . ASN A 1 197 ? 32.146 -1.404 -24.446 1.00 89.38 197 ASN A C 1
ATOM 1493 O O . ASN A 1 197 ? 32.771 -1.643 -23.411 1.00 89.38 197 ASN A O 1
ATOM 1497 N N . ASP A 1 198 ? 31.216 -0.456 -24.505 1.00 92.44 198 ASP A N 1
ATOM 1498 C CA . ASP A 1 198 ? 30.844 0.345 -23.346 1.00 92.44 198 ASP A CA 1
ATOM 1499 C C . ASP A 1 198 ? 30.009 -0.486 -22.359 1.00 92.44 198 ASP A C 1
ATOM 1501 O O . ASP A 1 198 ? 28.874 -0.887 -22.634 1.00 92.44 198 ASP A O 1
ATOM 1505 N N . ALA A 1 199 ? 30.588 -0.751 -21.186 1.00 89.31 199 ALA A N 1
ATOM 1506 C CA . ALA A 1 199 ? 29.948 -1.532 -20.136 1.00 89.31 199 ALA A CA 1
ATOM 1507 C C . ALA A 1 199 ? 28.653 -0.882 -19.616 1.00 89.31 199 ALA A C 1
ATOM 1509 O O . ALA A 1 199 ? 27.746 -1.607 -19.212 1.00 89.31 199 ALA A O 1
ATOM 1510 N N . ALA A 1 200 ? 28.509 0.446 -19.695 1.00 90.56 200 ALA A N 1
ATOM 1511 C CA . ALA A 1 200 ? 27.292 1.143 -19.273 1.00 90.56 200 ALA A CA 1
ATOM 1512 C C . ALA A 1 200 ? 26.071 0.821 -20.162 1.00 90.56 200 ALA A C 1
ATOM 1514 O O . ALA A 1 200 ? 24.923 0.978 -19.738 1.00 90.56 200 ALA A O 1
ATOM 1515 N N . ASN A 1 201 ? 26.297 0.321 -21.381 1.00 93.75 201 ASN A N 1
ATOM 1516 C CA . ASN A 1 201 ? 25.235 -0.097 -22.303 1.00 93.75 201 ASN A CA 1
ATOM 1517 C C . ASN A 1 201 ? 24.825 -1.565 -22.119 1.00 93.75 201 ASN A C 1
ATOM 1519 O O . ASN A 1 201 ? 23.849 -2.022 -22.709 1.00 93.75 201 ASN A O 1
ATOM 1523 N N . ARG A 1 202 ? 25.524 -2.314 -21.260 1.00 92.88 202 ARG A N 1
ATOM 1524 C CA . ARG A 1 202 ? 25.194 -3.699 -20.899 1.00 92.88 202 ARG A CA 1
ATOM 1525 C C . ARG A 1 202 ? 24.349 -3.712 -19.631 1.00 92.88 202 ARG A C 1
ATOM 1527 O O . ARG A 1 202 ? 24.809 -4.132 -18.570 1.00 92.88 202 ARG A O 1
ATOM 1534 N N . ARG A 1 203 ? 23.122 -3.208 -19.733 1.00 93.00 203 ARG A N 1
ATOM 1535 C CA . ARG A 1 203 ? 22.262 -2.976 -18.568 1.00 93.00 203 ARG A CA 1
ATOM 1536 C C . ARG A 1 203 ? 20.823 -3.420 -18.778 1.00 93.00 203 ARG A C 1
ATOM 1538 O O . ARG A 1 203 ? 20.390 -3.676 -19.903 1.00 93.00 203 ARG A O 1
ATOM 1545 N N . VAL A 1 204 ? 20.099 -3.468 -17.670 1.00 93.25 204 VAL A N 1
ATOM 1546 C CA . VAL A 1 204 ? 18.639 -3.505 -17.630 1.00 93.25 204 VAL A CA 1
ATOM 1547 C C . VAL A 1 204 ? 18.155 -2.338 -16.782 1.00 93.25 204 VAL A C 1
ATOM 1549 O O . VAL A 1 204 ? 18.619 -2.153 -15.652 1.00 93.25 204 VAL A O 1
ATOM 1552 N N . ASP A 1 205 ? 17.212 -1.585 -17.334 1.00 92.62 205 ASP A N 1
ATOM 1553 C CA . ASP A 1 205 ? 16.509 -0.515 -16.640 1.00 92.62 205 ASP A CA 1
ATOM 1554 C C . ASP A 1 205 ? 15.160 -1.064 -16.137 1.00 92.62 205 ASP A C 1
ATOM 1556 O O . ASP A 1 205 ? 14.465 -1.789 -16.854 1.00 92.62 205 ASP A O 1
ATOM 1560 N N . VAL A 1 206 ? 14.821 -0.789 -14.873 1.00 90.12 206 VAL A N 1
ATOM 1561 C CA . VAL A 1 206 ? 13.599 -1.286 -14.211 1.00 90.12 206 VAL A CA 1
ATOM 1562 C C . VAL A 1 206 ? 12.772 -0.087 -13.777 1.00 90.12 206 VAL A C 1
ATOM 1564 O O . VAL A 1 206 ? 13.050 0.530 -12.751 1.00 90.12 206 VAL A O 1
ATOM 1567 N N . VAL A 1 207 ? 11.759 0.250 -14.565 1.00 88.94 207 VAL A N 1
ATOM 1568 C CA . VAL A 1 207 ? 11.013 1.505 -14.440 1.00 88.94 207 VAL A CA 1
ATOM 1569 C C . VAL A 1 207 ? 9.565 1.210 -14.073 1.00 88.94 207 VAL A C 1
ATOM 1571 O O . VAL A 1 207 ? 8.924 0.347 -14.669 1.00 88.94 207 VAL A O 1
ATOM 1574 N N . VAL A 1 208 ? 9.020 1.933 -13.097 1.00 89.44 208 VAL A N 1
ATOM 1575 C CA . VAL A 1 208 ? 7.594 1.837 -12.763 1.00 89.44 208 VAL A CA 1
ATOM 1576 C C . VAL A 1 208 ? 6.783 2.638 -13.782 1.00 89.44 208 VAL A C 1
ATOM 1578 O O . VAL A 1 208 ? 7.166 3.751 -14.142 1.00 89.44 208 VAL A O 1
ATOM 1581 N N . ASP A 1 209 ? 5.674 2.087 -14.277 1.00 85.94 209 ASP A N 1
ATOM 1582 C CA . ASP A 1 209 ? 4.868 2.772 -15.284 1.00 85.94 209 ASP A CA 1
ATOM 1583 C C . ASP A 1 209 ? 4.087 3.952 -14.689 1.00 85.94 209 ASP A C 1
ATOM 1585 O O . ASP A 1 209 ? 3.068 3.777 -14.024 1.00 85.94 209 ASP A O 1
ATOM 1589 N N . THR A 1 210 ? 4.546 5.171 -14.964 1.00 87.19 210 THR A N 1
ATOM 1590 C CA . THR A 1 210 ? 3.893 6.410 -14.518 1.00 87.19 210 THR A CA 1
ATOM 1591 C C . THR A 1 210 ? 2.601 6.703 -15.278 1.00 87.19 210 THR A C 1
ATOM 1593 O O . THR A 1 210 ? 1.721 7.374 -14.745 1.00 87.19 210 THR A O 1
ATOM 1596 N N . ALA A 1 211 ? 2.432 6.175 -16.497 1.00 86.50 211 ALA A N 1
ATOM 1597 C CA . ALA A 1 211 ? 1.223 6.409 -17.287 1.00 86.50 211 ALA A CA 1
ATOM 1598 C C . ALA A 1 211 ? -0.025 5.800 -16.626 1.00 86.50 211 ALA A C 1
ATOM 1600 O O . ALA A 1 211 ? -1.129 6.325 -16.791 1.00 86.50 211 ALA A O 1
ATOM 1601 N N . PHE A 1 212 ? 0.160 4.742 -15.829 1.00 83.19 212 PHE A N 1
ATOM 1602 C CA . PHE A 1 212 ? -0.905 4.080 -15.079 1.00 83.19 212 PHE A CA 1
ATOM 1603 C C . PHE A 1 212 ? -1.704 5.054 -14.201 1.00 83.19 212 PHE A C 1
ATOM 1605 O O . PHE A 1 212 ? -2.930 4.953 -14.166 1.00 83.19 212 PHE A O 1
ATOM 1612 N N . GLU A 1 213 ? -1.049 6.039 -13.571 1.00 86.69 213 GLU A N 1
ATOM 1613 C CA . GLU A 1 213 ? -1.695 7.020 -12.681 1.00 86.69 213 GLU A CA 1
ATOM 1614 C C . GLU A 1 213 ? -2.832 7.786 -13.367 1.00 86.69 213 GLU A C 1
ATOM 1616 O O . GLU A 1 213 ? -3.845 8.085 -12.745 1.00 86.69 213 GLU A O 1
ATOM 1621 N N . THR A 1 214 ? -2.687 8.068 -14.664 1.00 85.25 214 THR A N 1
ATOM 1622 C CA . THR A 1 214 ? -3.689 8.817 -15.441 1.00 85.25 214 THR A CA 1
ATOM 1623 C C . THR A 1 214 ? -4.909 7.980 -15.825 1.00 85.25 214 THR A C 1
ATOM 1625 O O . THR A 1 214 ? -5.930 8.525 -16.236 1.00 85.25 214 THR A O 1
ATOM 1628 N N . THR A 1 215 ? -4.802 6.656 -15.705 1.00 86.31 215 THR A N 1
ATOM 1629 C CA . THR A 1 215 ? -5.836 5.695 -16.119 1.00 86.31 215 THR A CA 1
ATOM 1630 C C . THR A 1 215 ? -6.453 4.930 -14.950 1.00 86.31 215 THR A C 1
ATOM 1632 O O . THR A 1 215 ? -7.516 4.326 -15.102 1.00 86.31 215 THR A O 1
ATOM 1635 N N . TYR A 1 216 ? -5.810 4.950 -13.780 1.00 86.12 216 TYR A N 1
ATOM 1636 C CA . TYR A 1 216 ? -6.289 4.253 -12.597 1.00 86.12 216 TYR A CA 1
ATOM 1637 C C . TYR A 1 216 ? -7.493 4.979 -11.994 1.00 86.12 216 TYR A C 1
ATOM 1639 O O . TYR A 1 216 ? -7.377 6.082 -11.470 1.00 86.12 216 TYR A O 1
ATOM 1647 N N . SER A 1 217 ? -8.651 4.332 -12.097 1.00 87.81 217 SER A N 1
ATOM 1648 C CA . SER A 1 217 ? -9.966 4.856 -11.692 1.00 87.81 217 SER A CA 1
ATOM 1649 C C . SER A 1 217 ? -10.822 3.782 -11.012 1.00 87.81 217 SER A C 1
ATOM 1651 O O . SER A 1 217 ? -12.048 3.817 -11.034 1.00 87.81 217 SER A O 1
ATOM 1653 N N . SER A 1 218 ? -10.161 2.753 -10.478 1.00 85.88 218 SER A N 1
ATOM 1654 C CA . SER A 1 218 ? -10.808 1.572 -9.905 1.00 85.88 218 SER A CA 1
ATOM 1655 C C . SER A 1 218 ? -10.477 1.387 -8.429 1.00 85.88 218 SER A C 1
ATOM 1657 O O . SER A 1 218 ? -10.555 0.261 -7.931 1.00 85.88 218 SER A O 1
ATOM 1659 N N . ASN A 1 219 ? -10.023 2.443 -7.746 1.00 88.88 219 ASN A N 1
ATOM 1660 C CA . ASN A 1 219 ? -9.779 2.360 -6.321 1.00 88.88 219 ASN A CA 1
ATOM 1661 C C . ASN A 1 219 ? -11.106 2.368 -5.574 1.00 88.88 219 ASN A C 1
ATOM 1663 O O . ASN A 1 219 ? -11.857 3.343 -5.590 1.00 88.88 219 ASN A O 1
ATOM 1667 N N . ARG A 1 220 ? -11.367 1.254 -4.909 1.00 89.50 220 ARG A N 1
ATOM 1668 C CA . ARG A 1 220 ? -12.575 1.042 -4.129 1.00 89.50 220 ARG A CA 1
ATOM 1669 C C . ARG A 1 220 ? -12.323 1.537 -2.702 1.00 89.50 220 ARG A C 1
ATOM 1671 O O . ARG A 1 220 ? -11.187 1.469 -2.237 1.00 89.50 220 ARG A O 1
ATOM 1678 N N . TYR A 1 221 ? -13.357 2.027 -2.019 1.00 88.56 221 TYR A N 1
ATOM 1679 C CA . TYR A 1 221 ? -13.268 2.456 -0.617 1.00 88.56 221 TYR A CA 1
ATOM 1680 C C . TYR A 1 221 ? -14.607 2.321 0.106 1.00 88.56 221 TYR A C 1
ATOM 1682 O O . TYR A 1 221 ? -15.625 2.817 -0.382 1.00 88.56 221 TYR A O 1
ATOM 1690 N N . SER A 1 222 ? -14.610 1.692 1.281 1.00 89.75 222 SER A N 1
ATOM 1691 C CA . SER A 1 222 ? -15.788 1.565 2.146 1.00 89.75 222 SER A CA 1
ATOM 1692 C C . SER A 1 222 ? -15.585 2.363 3.432 1.00 89.75 222 SER A C 1
ATOM 1694 O O . SER A 1 222 ? -14.798 1.973 4.290 1.00 89.75 222 SER A O 1
ATOM 1696 N N . VAL A 1 223 ? -16.303 3.481 3.591 1.00 89.50 223 VAL A N 1
ATOM 1697 C CA . VAL A 1 223 ? -16.202 4.329 4.795 1.00 89.50 223 VAL A CA 1
ATOM 1698 C C . VAL A 1 223 ? -16.597 3.531 6.040 1.00 89.50 223 VAL A C 1
ATOM 1700 O O . VAL A 1 223 ? -15.912 3.579 7.052 1.00 89.50 223 VAL A O 1
ATOM 1703 N N . SER A 1 224 ? -17.671 2.740 5.966 1.00 86.50 224 SER A N 1
ATOM 1704 C CA . SER A 1 224 ? -18.141 1.963 7.123 1.00 86.50 224 SER A CA 1
ATOM 1705 C C . SER A 1 224 ? -17.093 0.965 7.630 1.00 86.50 224 SER A C 1
ATOM 1707 O O . SER A 1 224 ? -16.918 0.811 8.838 1.00 86.50 224 SER A O 1
ATOM 1709 N N . GLU A 1 225 ? -16.371 0.307 6.721 1.00 89.44 225 GLU A N 1
ATOM 1710 C CA . GLU A 1 225 ? -15.283 -0.612 7.075 1.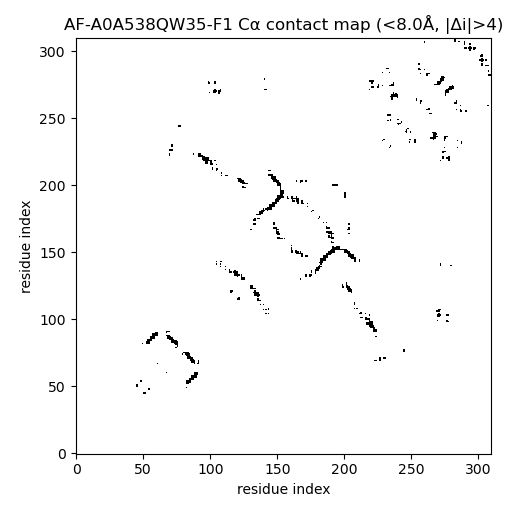00 89.44 225 GLU A CA 1
ATOM 1711 C C . GLU A 1 225 ? -14.066 0.132 7.639 1.00 89.44 225 GLU A C 1
ATOM 1713 O O . GLU A 1 225 ? -13.421 -0.360 8.565 1.00 89.44 225 GLU A O 1
ATOM 1718 N N . HIS A 1 226 ? -13.778 1.330 7.125 1.00 93.00 226 HIS A N 1
ATOM 1719 C CA . HIS A 1 226 ? -12.702 2.191 7.614 1.00 93.00 226 HIS A CA 1
ATOM 1720 C C . HIS A 1 226 ? -12.963 2.636 9.054 1.00 93.00 226 HIS A C 1
ATOM 1722 O O . HIS A 1 226 ? -12.145 2.416 9.947 1.00 93.00 226 HIS A O 1
ATOM 1728 N N . GLU A 1 227 ? -14.154 3.172 9.308 1.00 89.25 227 GLU A N 1
ATOM 1729 C CA . GLU A 1 227 ? -14.564 3.624 10.634 1.00 89.25 227 GLU A CA 1
ATOM 1730 C C . GLU A 1 227 ? -14.619 2.473 11.641 1.00 89.25 227 GLU A C 1
ATOM 1732 O O . GLU A 1 227 ? -14.207 2.620 12.794 1.00 89.25 227 GLU A O 1
ATOM 1737 N N . PHE A 1 228 ? -15.056 1.285 11.211 1.00 89.06 228 PHE A N 1
ATOM 1738 C CA . PHE A 1 228 ? -14.968 0.094 12.051 1.00 89.06 228 PHE A CA 1
ATOM 1739 C C . PHE A 1 228 ? -13.519 -0.212 12.451 1.00 89.06 228 PHE A C 1
A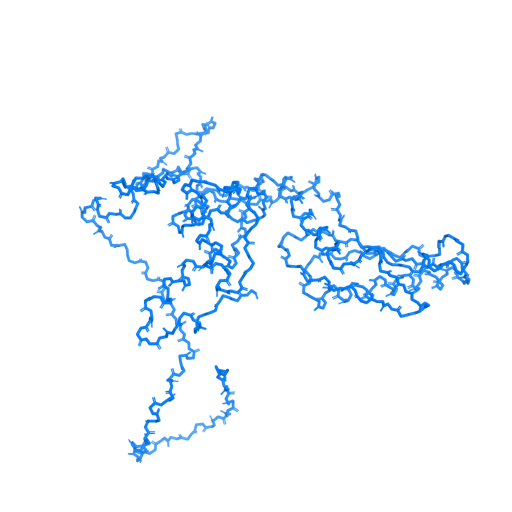TOM 1741 O O . PHE A 1 228 ? -13.255 -0.610 13.587 1.00 89.06 228 PHE A O 1
ATOM 1748 N N . GLY A 1 229 ? -12.557 0.018 11.561 1.00 91.75 229 GLY A N 1
ATOM 1749 C CA . GLY A 1 229 ? -11.158 -0.174 11.895 1.00 91.75 229 GLY A CA 1
ATOM 1750 C C . GLY A 1 229 ? -10.631 0.806 12.951 1.00 91.75 229 GLY A C 1
ATOM 1751 O O . GLY A 1 229 ? -9.839 0.412 13.812 1.00 91.75 229 GLY A O 1
ATOM 1752 N N . HIS A 1 230 ? -11.137 2.040 12.997 1.00 91.00 230 HIS A N 1
ATOM 1753 C CA . HIS A 1 230 ? -10.854 2.952 14.110 1.00 91.00 230 HIS A CA 1
ATOM 1754 C C . HIS A 1 230 ? -11.421 2.452 15.440 1.00 91.00 230 HIS A C 1
ATOM 1756 O O . HIS A 1 230 ? -10.770 2.611 16.475 1.00 91.00 230 HIS A O 1
ATOM 1762 N N . MET A 1 231 ? -12.574 1.772 15.433 1.00 88.75 231 MET A N 1
ATOM 1763 C CA . MET A 1 231 ? -13.099 1.109 16.637 1.00 88.75 231 MET A CA 1
ATOM 1764 C C . MET A 1 231 ? -12.180 -0.021 17.121 1.00 88.75 231 MET A C 1
ATOM 1766 O O . MET A 1 231 ? -12.134 -0.311 18.315 1.00 88.75 231 MET A O 1
ATOM 1770 N N . LEU A 1 232 ? -11.415 -0.637 16.215 1.00 89.38 232 LEU A N 1
ATOM 1771 C CA . LEU A 1 232 ? -10.379 -1.621 16.540 1.00 89.38 232 LEU A CA 1
ATOM 1772 C C . LEU A 1 232 ? -9.029 -0.985 16.912 1.00 89.38 232 LEU A C 1
ATOM 1774 O O . LEU A 1 232 ? -8.073 -1.719 17.165 1.00 89.38 232 LEU A O 1
ATOM 1778 N N . GLY A 1 233 ? -8.939 0.349 16.962 1.00 88.44 233 GLY A N 1
ATOM 1779 C CA . GLY A 1 233 ? -7.752 1.093 17.382 1.00 88.44 233 GLY A CA 1
ATOM 1780 C C . GLY A 1 233 ? -6.709 1.331 16.288 1.00 88.44 233 GLY A C 1
ATOM 1781 O O . GLY A 1 233 ? -5.556 1.603 16.619 1.00 88.44 233 GLY A O 1
ATOM 1782 N N . MET A 1 234 ? -7.075 1.217 15.007 1.00 92.06 234 MET A N 1
ATOM 1783 C CA . MET A 1 234 ? -6.152 1.428 13.884 1.00 92.06 234 MET A CA 1
ATOM 1784 C C . MET A 1 234 ? -5.978 2.928 13.559 1.00 92.06 234 MET A C 1
ATOM 1786 O O . MET A 1 234 ? -6.981 3.594 13.289 1.00 92.06 234 MET A O 1
ATOM 1790 N N . PRO A 1 235 ? -4.741 3.477 13.563 1.00 91.44 235 PRO A N 1
ATOM 1791 C CA . PRO A 1 235 ? -4.483 4.905 13.347 1.00 91.44 235 PRO A CA 1
ATOM 1792 C C . PRO A 1 235 ? -3.858 5.250 11.978 1.00 91.44 235 PRO A C 1
ATOM 1794 O O . PRO A 1 235 ? -3.350 6.360 11.819 1.00 91.44 235 PRO A O 1
ATOM 1797 N N . ASP A 1 236 ? -3.824 4.312 11.025 1.00 84.94 236 ASP A N 1
ATOM 1798 C CA . ASP A 1 236 ? -3.025 4.401 9.790 1.00 84.94 236 ASP A CA 1
ATOM 1799 C C . ASP A 1 236 ? -3.323 5.638 8.910 1.00 84.94 236 ASP A C 1
ATOM 1801 O O . ASP A 1 236 ? -2.400 6.143 8.267 1.00 84.94 236 ASP A O 1
ATOM 1805 N N . GLU A 1 237 ? -4.569 6.132 8.888 1.00 86.38 237 GLU A N 1
ATOM 1806 C CA . GLU A 1 237 ? -5.003 7.282 8.070 1.00 86.38 237 GLU A CA 1
ATOM 1807 C C . GLU A 1 237 ? -4.346 8.589 8.532 1.00 86.38 237 GLU A C 1
ATOM 1809 O O . GLU A 1 237 ? -4.000 9.462 7.732 1.00 86.38 237 GLU A 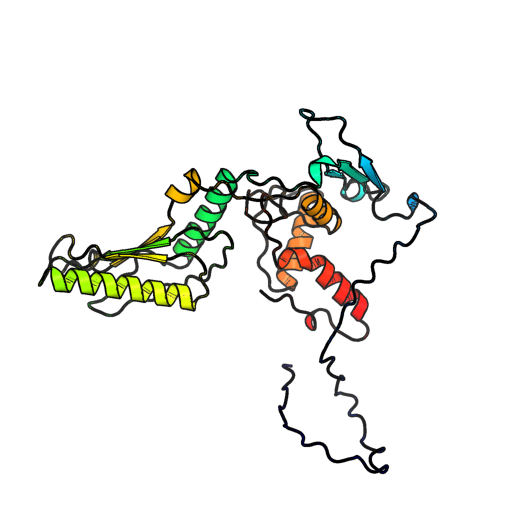O 1
ATOM 1814 N N . TYR A 1 238 ? -4.151 8.730 9.844 1.00 88.50 238 TYR A N 1
ATOM 1815 C CA . TYR A 1 238 ? -3.718 9.987 10.425 1.00 88.50 238 TYR A CA 1
ATOM 1816 C C . TYR A 1 238 ? -2.277 10.308 10.058 1.00 88.50 238 TYR A C 1
ATOM 1818 O O . TYR A 1 238 ? -1.431 9.424 9.937 1.00 88.50 238 TYR A O 1
ATOM 1826 N N . ALA A 1 239 ? -1.972 11.603 9.959 1.00 92.44 239 ALA A N 1
ATOM 1827 C CA . ALA A 1 239 ? -0.598 12.070 9.855 1.00 92.44 239 ALA A CA 1
ATOM 1828 C C . ALA A 1 239 ? 0.250 11.564 11.032 1.00 92.44 239 ALA A C 1
ATOM 1830 O O . ALA A 1 239 ? -0.247 11.360 12.144 1.00 92.44 239 ALA A O 1
ATOM 1831 N N . ASN A 1 240 ? 1.551 11.390 10.789 1.00 93.44 240 ASN A N 1
ATOM 1832 C CA . ASN A 1 240 ? 2.481 10.989 11.838 1.00 93.44 240 ASN A CA 1
ATOM 1833 C C . ASN A 1 240 ? 2.507 12.051 12.950 1.00 93.44 240 ASN A C 1
ATOM 1835 O O . ASN A 1 240 ? 2.948 13.182 12.727 1.00 93.44 240 ASN A O 1
ATOM 1839 N N . ALA A 1 241 ? 2.042 11.691 14.141 1.00 92.12 241 ALA A N 1
ATOM 1840 C CA . ALA A 1 241 ? 1.999 12.562 15.298 1.00 92.12 241 ALA A CA 1
ATOM 1841 C C . ALA A 1 241 ? 3.183 12.251 16.215 1.00 92.12 241 ALA A C 1
ATOM 1843 O O . ALA A 1 241 ? 3.357 11.137 16.695 1.00 92.12 241 ALA A O 1
ATOM 1844 N N . THR A 1 242 ? 3.988 13.268 16.519 1.00 92.31 242 THR A N 1
ATOM 1845 C CA . THR A 1 242 ? 5.143 13.145 17.428 1.00 92.31 242 THR A CA 1
ATOM 1846 C C . THR A 1 242 ? 4.833 13.587 18.858 1.00 92.31 242 THR A C 1
ATOM 1848 O O . THR A 1 242 ? 5.674 13.468 19.746 1.00 92.31 242 THR A O 1
ATOM 1851 N N . SER A 1 243 ? 3.629 14.112 19.100 1.00 91.69 243 SER A N 1
ATOM 1852 C CA . SER A 1 243 ? 3.168 14.549 20.416 1.00 91.69 243 SER A CA 1
ATOM 1853 C C . SER A 1 243 ? 1.652 14.410 20.565 1.00 91.69 243 SER A C 1
ATOM 1855 O O . SER A 1 243 ? 0.923 14.243 19.586 1.00 91.69 243 SER A O 1
ATOM 1857 N N . GLY A 1 244 ? 1.182 14.482 21.811 1.00 88.81 244 GLY A N 1
ATOM 1858 C CA . GLY A 1 244 ? -0.234 14.391 22.149 1.00 88.81 244 GLY A CA 1
ATOM 1859 C C . GLY A 1 244 ? -0.791 12.961 22.130 1.00 88.81 244 GLY A C 1
ATOM 1860 O O . GLY A 1 244 ? -0.052 11.994 21.932 1.00 88.81 244 GLY A O 1
ATOM 1861 N N . PRO A 1 245 ? -2.104 12.804 22.364 1.00 86.25 245 PRO A N 1
ATOM 1862 C CA . PRO A 1 245 ? -2.720 11.486 22.533 1.00 86.25 245 PRO A CA 1
ATOM 1863 C C . PRO A 1 245 ? -2.623 10.585 21.297 1.00 86.25 245 PRO A C 1
ATOM 1865 O O . PRO A 1 245 ? -2.358 9.392 21.439 1.00 86.25 245 PRO A O 1
ATOM 1868 N N . LEU A 1 246 ? -2.727 11.156 20.091 1.00 86.50 246 LEU A N 1
ATOM 1869 C CA . LEU A 1 246 ? -2.567 10.411 18.837 1.00 86.50 246 LEU A CA 1
ATOM 1870 C C . LEU A 1 246 ? -1.170 9.779 18.711 1.00 86.50 246 LEU A C 1
ATOM 1872 O O . LEU A 1 246 ? -1.069 8.609 18.353 1.00 86.50 246 LEU A O 1
ATOM 1876 N N . ALA A 1 247 ? -0.106 10.498 19.090 1.00 91.19 247 ALA A N 1
ATOM 1877 C CA . ALA A 1 247 ? 1.256 9.955 19.088 1.00 91.19 247 ALA A CA 1
ATOM 1878 C C . ALA A 1 247 ? 1.388 8.736 20.013 1.00 91.19 247 ALA A C 1
ATOM 1880 O O . ALA A 1 247 ? 2.061 7.756 19.690 1.00 91.19 247 ALA A O 1
ATOM 1881 N N . GLY A 1 248 ? 0.703 8.771 21.162 1.00 90.62 248 GLY A N 1
ATOM 1882 C CA . GLY A 1 248 ? 0.638 7.643 22.088 1.00 90.62 248 GLY A CA 1
ATOM 1883 C C . GLY A 1 248 ? -0.075 6.424 21.496 1.00 90.62 248 GLY A C 1
ATOM 1884 O O . GLY A 1 248 ? 0.361 5.297 21.730 1.00 90.62 248 GLY A O 1
ATOM 1885 N N . VAL A 1 249 ? -1.142 6.633 20.718 1.00 89.38 249 VAL A N 1
ATOM 1886 C CA . VAL A 1 249 ? -1.853 5.556 20.006 1.00 89.38 249 VAL A CA 1
ATOM 1887 C C . VAL A 1 249 ? -0.978 4.965 18.904 1.00 89.38 249 VAL A C 1
ATOM 1889 O O . VAL A 1 249 ? -0.779 3.752 18.893 1.00 89.38 249 VAL A O 1
ATOM 1892 N N . GLN A 1 250 ? -0.387 5.803 18.048 1.00 93.56 250 GLN A N 1
ATOM 1893 C CA . GLN A 1 250 ? 0.510 5.366 16.971 1.00 93.56 250 GLN A CA 1
ATOM 1894 C C . GLN A 1 250 ? 1.709 4.585 17.523 1.00 93.56 250 GLN A C 1
ATOM 1896 O O . GLN A 1 250 ? 1.996 3.489 17.056 1.00 93.56 250 GLN A O 1
ATOM 1901 N N . THR A 1 251 ? 2.330 5.062 18.608 1.00 94.56 251 THR A N 1
ATOM 1902 C CA . THR A 1 251 ? 3.445 4.357 19.270 1.00 94.56 251 THR A CA 1
ATOM 1903 C C . THR A 1 251 ? 3.045 2.961 19.756 1.00 94.56 251 THR A C 1
ATOM 1905 O O . THR A 1 251 ? 3.790 1.997 19.576 1.00 94.56 251 THR A O 1
ATOM 1908 N N . LYS A 1 252 ? 1.871 2.827 20.389 1.00 93.50 252 LYS A N 1
ATOM 1909 C CA . LYS A 1 252 ? 1.377 1.527 20.877 1.00 93.50 252 LYS A CA 1
ATOM 1910 C C . LYS A 1 252 ? 1.037 0.589 19.725 1.00 93.50 252 LYS A C 1
ATOM 1912 O O . LYS A 1 252 ? 1.368 -0.593 19.796 1.00 93.50 252 LYS A O 1
ATOM 1917 N N . TYR A 1 253 ? 0.395 1.113 18.686 1.00 94.31 253 TYR A N 1
ATOM 1918 C CA . TYR A 1 253 ? 0.054 0.347 17.498 1.00 94.31 253 TYR A CA 1
ATOM 1919 C C . TYR A 1 253 ? 1.317 -0.149 16.783 1.00 94.31 253 TYR A C 1
ATOM 1921 O O . TYR A 1 253 ? 1.449 -1.349 16.571 1.00 94.31 253 TYR A O 1
ATOM 1929 N N . ASP A 1 254 ? 2.305 0.714 16.535 1.00 95.88 254 ASP A N 1
ATOM 1930 C CA . ASP A 1 254 ? 3.581 0.333 15.914 1.00 95.88 254 ASP A CA 1
ATOM 1931 C C . ASP A 1 254 ? 4.339 -0.718 16.732 1.00 95.88 254 ASP A C 1
ATOM 1933 O O . ASP A 1 254 ? 4.890 -1.669 16.168 1.00 95.88 254 ASP A O 1
ATOM 1937 N N . ALA A 1 255 ? 4.347 -0.590 18.063 1.00 95.50 255 ALA A N 1
ATOM 1938 C CA . ALA A 1 255 ? 4.940 -1.589 18.947 1.00 95.50 255 ALA A CA 1
ATOM 1939 C C . ALA A 1 255 ? 4.237 -2.947 18.808 1.00 95.50 255 ALA A C 1
ATOM 1941 O O . ALA A 1 255 ? 4.899 -3.986 18.735 1.00 95.50 255 ALA A O 1
ATOM 1942 N N . LEU A 1 256 ? 2.905 -2.943 18.715 1.00 94.62 256 LEU A N 1
ATOM 1943 C CA . LEU A 1 256 ? 2.115 -4.154 18.536 1.00 94.62 256 LEU A CA 1
ATOM 1944 C C . LEU A 1 256 ? 2.358 -4.790 17.157 1.00 94.62 256 LEU A C 1
ATOM 1946 O O . LEU A 1 256 ? 2.645 -5.985 17.085 1.00 94.62 256 LEU A O 1
ATOM 1950 N N . VAL A 1 257 ? 2.350 -3.995 16.085 1.00 95.12 257 VAL A N 1
ATOM 1951 C CA . VAL A 1 257 ? 2.682 -4.427 14.715 1.00 95.12 257 VAL A CA 1
ATOM 1952 C C . VAL A 1 257 ? 4.085 -5.041 14.663 1.00 95.12 257 VAL A C 1
ATOM 1954 O O . VAL A 1 257 ? 4.263 -6.144 14.142 1.00 95.12 257 VAL A O 1
ATOM 1957 N N . THR A 1 258 ? 5.067 -4.381 15.279 1.00 94.69 258 THR A N 1
ATOM 1958 C CA . THR A 1 258 ? 6.454 -4.866 15.353 1.00 94.69 258 THR A CA 1
ATOM 1959 C C . THR A 1 258 ? 6.546 -6.179 16.128 1.00 94.69 258 THR A C 1
ATOM 1961 O O . THR A 1 258 ? 7.239 -7.102 15.702 1.00 94.69 258 THR A O 1
ATOM 1964 N N . SER A 1 259 ? 5.819 -6.308 17.243 1.00 93.62 259 SER A N 1
ATOM 1965 C CA . SER A 1 259 ? 5.797 -7.543 18.038 1.00 93.62 259 SER A CA 1
ATOM 1966 C C . SER A 1 259 ? 5.183 -8.733 17.292 1.00 93.62 259 SER A C 1
ATOM 1968 O O . SER A 1 259 ? 5.566 -9.873 17.546 1.00 93.62 259 SER A O 1
ATOM 1970 N N . ALA A 1 260 ? 4.294 -8.471 16.329 1.00 93.00 260 ALA A N 1
ATOM 1971 C CA . ALA A 1 260 ? 3.745 -9.476 15.422 1.00 93.00 260 ALA A CA 1
ATOM 1972 C C . ALA A 1 260 ? 4.689 -9.816 14.247 1.00 93.00 260 ALA A C 1
ATOM 1974 O O . ALA A 1 260 ? 4.339 -10.628 13.392 1.00 93.00 260 ALA A O 1
ATOM 1975 N N . GLY A 1 261 ? 5.879 -9.204 14.180 1.00 92.00 261 GLY A N 1
ATOM 1976 C CA . GLY A 1 261 ? 6.846 -9.400 13.097 1.00 92.00 261 GLY A CA 1
ATOM 1977 C C . GLY A 1 261 ? 6.442 -8.732 11.780 1.00 92.00 261 GLY A C 1
ATOM 1978 O O . GLY A 1 261 ? 6.930 -9.124 10.719 1.00 92.00 261 GLY A O 1
ATOM 1979 N N . LEU A 1 262 ? 5.540 -7.751 11.834 1.00 91.44 262 LEU A N 1
ATOM 1980 C CA . LEU A 1 262 ? 5.046 -7.015 10.677 1.00 91.44 262 LEU A CA 1
ATOM 1981 C C . LEU A 1 262 ? 5.736 -5.651 10.555 1.00 91.44 262 LEU A C 1
ATOM 1983 O O . LEU A 1 262 ? 6.314 -5.127 11.506 1.00 91.44 262 LEU A O 1
ATOM 1987 N N . GLN A 1 263 ? 5.660 -5.064 9.362 1.00 88.69 263 GLN A N 1
ATOM 1988 C CA . GLN A 1 263 ? 6.161 -3.717 9.110 1.00 88.69 263 GLN A CA 1
ATOM 1989 C C . GLN A 1 263 ? 5.121 -2.672 9.535 1.00 88.69 263 GLN A C 1
ATOM 1991 O O . GLN A 1 263 ? 3.964 -2.741 9.106 1.00 88.69 263 GLN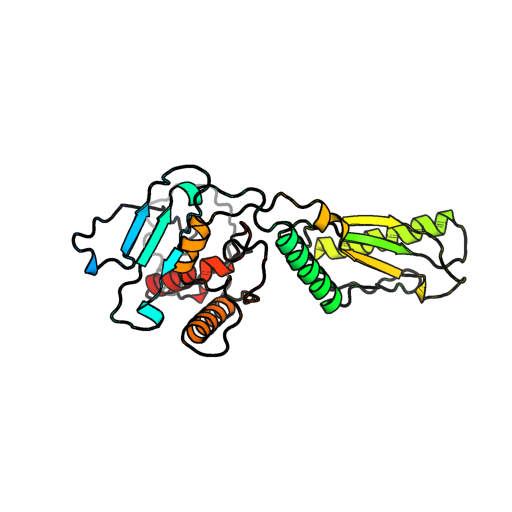 A O 1
ATOM 1996 N N . ALA A 1 264 ? 5.553 -1.698 10.343 1.00 88.56 264 ALA A N 1
ATOM 1997 C CA . ALA A 1 264 ? 4.751 -0.536 10.717 1.00 88.56 264 ALA A CA 1
ATOM 1998 C C . ALA A 1 264 ? 4.284 0.253 9.483 1.00 88.56 264 ALA A C 1
ATOM 2000 O O . ALA A 1 264 ? 4.918 0.229 8.421 1.00 88.56 264 ALA A O 1
ATOM 2001 N N . THR A 1 265 ? 3.149 0.934 9.619 1.00 87.44 265 THR A N 1
ATOM 2002 C CA . THR A 1 265 ? 2.598 1.744 8.533 1.00 87.44 265 THR A CA 1
ATOM 2003 C C . THR A 1 265 ? 3.418 3.016 8.319 1.00 87.44 265 THR A C 1
ATOM 2005 O O . THR A 1 265 ? 4.147 3.474 9.197 1.00 87.44 265 THR A O 1
ATOM 2008 N N . THR A 1 266 ? 3.296 3.601 7.130 1.00 88.50 266 THR A N 1
ATOM 2009 C CA . THR A 1 266 ? 3.698 4.992 6.909 1.00 88.50 266 THR A CA 1
ATOM 2010 C C . THR A 1 266 ? 2.447 5.848 7.027 1.00 88.50 266 THR A C 1
ATOM 2012 O O . THR A 1 266 ? 1.540 5.744 6.207 1.00 88.50 266 THR A O 1
ATOM 2015 N N . TYR A 1 267 ? 2.399 6.654 8.079 1.00 92.50 267 TYR A N 1
ATOM 2016 C CA . TYR A 1 267 ? 1.252 7.481 8.439 1.00 92.50 267 TYR A CA 1
ATOM 2017 C C . TYR A 1 267 ? 1.006 8.635 7.459 1.00 92.50 267 TYR A C 1
ATOM 2019 O O . TYR A 1 267 ? 1.953 9.212 6.916 1.00 92.50 267 TYR A O 1
ATOM 2027 N N . GLY A 1 268 ? -0.264 9.006 7.279 1.00 89.12 268 GLY A N 1
ATOM 2028 C CA . GLY A 1 268 ? -0.689 10.190 6.523 1.00 89.12 268 GLY A CA 1
ATOM 2029 C C . GLY A 1 268 ? -0.521 10.097 5.006 1.00 89.12 268 GLY A C 1
ATOM 2030 O O . GLY A 1 268 ? -0.535 11.123 4.328 1.00 89.12 268 GLY A O 1
ATOM 2031 N N . GLN A 1 269 ? -0.314 8.897 4.468 1.00 90.25 269 GLN A N 1
ATOM 2032 C CA . GLN A 1 269 ? -0.261 8.665 3.026 1.00 90.25 269 GLN A CA 1
ATOM 2033 C C . GLN A 1 269 ? -1.600 8.132 2.523 1.00 90.25 269 GLN A C 1
ATOM 2035 O O . GLN A 1 269 ? -2.240 7.359 3.227 1.00 90.25 269 GLN A O 1
ATOM 2040 N N . ASN A 1 270 ? -1.979 8.482 1.290 1.00 91.50 270 ASN A N 1
ATOM 2041 C CA . ASN A 1 270 ? -3.146 7.921 0.603 1.00 91.50 270 ASN A CA 1
ATOM 2042 C C . ASN A 1 270 ? -2.738 6.614 -0.080 1.00 91.50 270 ASN A C 1
ATOM 2044 O O . ASN A 1 270 ? -2.382 6.609 -1.252 1.00 91.50 270 ASN A O 1
ATOM 2048 N N . THR A 1 271 ? -2.722 5.521 0.671 1.00 91.06 271 THR A N 1
ATOM 2049 C CA . THR A 1 271 ? -2.360 4.179 0.185 1.00 91.06 271 THR A CA 1
ATOM 2050 C C . THR A 1 271 ? -3.603 3.384 -0.198 1.00 91.06 271 THR A C 1
ATOM 2052 O O . THR A 1 271 ? -4.727 3.784 0.110 1.00 91.06 271 THR A O 1
ATOM 2055 N N . SER A 1 272 ? -3.406 2.213 -0.802 1.00 90.00 272 SER A N 1
ATOM 2056 C CA . SER A 1 272 ? -4.504 1.279 -1.078 1.00 90.00 272 SER A CA 1
ATOM 2057 C C . SER A 1 272 ? -5.088 0.611 0.180 1.00 90.00 272 SER A C 1
ATOM 2059 O O . SER A 1 272 ? -6.086 -0.097 0.090 1.00 90.00 272 SER A O 1
ATOM 2061 N N . SER A 1 273 ? -4.510 0.860 1.362 1.00 92.00 273 SER A N 1
ATOM 2062 C CA . SER A 1 273 ? -5.009 0.357 2.646 1.00 92.00 273 SER A CA 1
ATOM 2063 C C . SER A 1 273 ? -6.446 0.809 2.931 1.00 92.00 273 SER A C 1
ATOM 2065 O O . SER A 1 273 ? -6.763 1.992 2.791 1.00 92.00 273 SER A O 1
ATOM 2067 N N . GLN A 1 274 ? -7.269 -0.113 3.441 1.00 93.31 274 GLN A N 1
ATOM 2068 C CA . GLN A 1 274 ? -8.609 0.157 3.975 1.00 93.31 274 GLN A CA 1
ATOM 2069 C C . GLN A 1 274 ? -8.594 1.204 5.095 1.00 93.31 274 GLN A C 1
ATOM 2071 O O . GLN A 1 274 ? -9.539 1.970 5.228 1.00 93.31 274 GLN A O 1
ATOM 2076 N N . MET A 1 275 ? -7.503 1.296 5.858 1.00 94.25 275 MET A N 1
ATOM 2077 C CA . MET A 1 275 ? -7.317 2.307 6.907 1.00 94.25 275 MET A CA 1
ATOM 2078 C C . MET A 1 275 ? -6.659 3.592 6.392 1.00 94.25 275 MET A C 1
ATOM 2080 O O . MET A 1 275 ? -6.013 4.307 7.145 1.00 94.25 275 MET A O 1
ATOM 2084 N N . SER A 1 276 ? -6.745 3.854 5.092 1.00 93.06 276 SER A N 1
ATOM 2085 C CA . SER A 1 276 ? -6.196 5.040 4.444 1.00 93.06 276 SER A CA 1
ATOM 2086 C C . SER A 1 276 ? -7.167 5.491 3.357 1.00 93.06 276 SER A C 1
ATOM 2088 O O . SER A 1 276 ? -8.141 6.162 3.669 1.00 93.06 276 SER A O 1
ATOM 2090 N N . ALA A 1 277 ? -6.961 5.093 2.101 1.00 92.19 277 ALA A N 1
ATOM 2091 C CA . ALA A 1 277 ? -7.785 5.545 0.992 1.00 92.19 277 ALA A CA 1
ATOM 2092 C C . ALA A 1 277 ? -8.242 4.416 0.062 1.00 92.19 277 ALA A C 1
ATOM 2094 O O . ALA A 1 277 ? -8.840 4.731 -0.956 1.00 92.19 277 ALA A O 1
ATOM 2095 N N . GLY A 1 278 ? -7.991 3.136 0.353 1.00 90.56 278 GLY A N 1
ATOM 2096 C CA . GLY A 1 278 ? -8.388 2.017 -0.517 1.00 90.56 278 GLY A CA 1
ATOM 2097 C C . GLY A 1 278 ? -9.228 0.943 0.176 1.00 90.56 278 GLY A C 1
ATOM 2098 O O . GLY A 1 278 ? -9.964 1.238 1.109 1.00 90.56 278 GLY A O 1
ATOM 2099 N N . VAL A 1 279 ? -9.130 -0.300 -0.299 1.00 89.06 279 VAL A N 1
ATOM 2100 C CA . VAL A 1 279 ? -9.898 -1.469 0.194 1.00 89.06 279 VAL A CA 1
ATOM 2101 C C . VAL A 1 279 ? -9.028 -2.576 0.769 1.00 89.06 279 VAL A C 1
ATOM 2103 O O . VAL A 1 279 ? -9.531 -3.603 1.229 1.00 89.06 279 VAL A O 1
ATOM 2106 N N . ASP A 1 280 ? -7.711 -2.404 0.747 1.00 87.94 280 ASP A N 1
ATOM 2107 C CA . ASP A 1 280 ? -6.807 -3.483 1.104 1.00 87.94 280 ASP A CA 1
ATOM 2108 C C . ASP A 1 280 ? -6.792 -3.679 2.619 1.00 87.94 280 ASP A C 1
ATOM 2110 O O . ASP A 1 280 ? -6.373 -2.811 3.395 1.00 87.94 280 ASP A O 1
ATOM 2114 N N . VAL A 1 281 ? -7.236 -4.855 3.058 1.00 90.06 281 VAL A N 1
ATOM 2115 C CA . VAL A 1 281 ? -7.143 -5.260 4.459 1.00 90.06 281 VAL A CA 1
ATOM 2116 C C . VAL A 1 281 ? -5.805 -5.956 4.683 1.00 90.06 281 VAL A C 1
ATOM 2118 O O . VAL A 1 281 ? -5.624 -7.134 4.382 1.00 90.06 281 VAL A O 1
ATOM 2121 N N . LEU A 1 282 ? -4.858 -5.210 5.240 1.00 89.88 282 LEU A N 1
ATOM 2122 C CA . LEU A 1 282 ? -3.481 -5.647 5.421 1.00 89.88 282 LEU A CA 1
ATOM 2123 C C . LEU A 1 282 ? -3.323 -6.498 6.691 1.00 89.88 282 LEU A C 1
ATOM 2125 O O . LEU A 1 282 ? -4.053 -6.293 7.661 1.00 89.88 282 LEU A O 1
ATOM 2129 N N . PRO A 1 283 ? -2.313 -7.388 6.772 1.00 91.94 283 PRO A N 1
ATOM 2130 C CA . PRO A 1 283 ? -2.062 -8.200 7.967 1.00 91.94 283 PRO A CA 1
ATOM 2131 C C . PRO A 1 283 ? -1.972 -7.383 9.260 1.00 91.94 283 PRO A C 1
ATOM 2133 O O . PRO A 1 283 ? -2.447 -7.819 10.305 1.00 91.94 283 PRO A O 1
ATOM 2136 N N . ARG A 1 284 ? -1.422 -6.164 9.187 1.00 93.00 284 ARG A N 1
ATOM 2137 C CA . ARG A 1 284 ? -1.321 -5.271 10.346 1.00 93.00 284 ARG A CA 1
ATOM 2138 C C . ARG A 1 284 ? -2.678 -4.818 10.895 1.00 93.00 284 ARG A C 1
ATOM 2140 O O . ARG A 1 284 ? -2.762 -4.546 12.080 1.00 93.00 284 ARG A O 1
ATOM 2147 N N . HIS A 1 285 ? -3.749 -4.836 10.103 1.00 94.31 285 HIS A N 1
ATOM 2148 C CA . HIS A 1 285 ? -5.096 -4.490 10.575 1.00 94.31 285 HIS A CA 1
ATOM 2149 C C . HIS A 1 285 ? -5.667 -5.519 11.564 1.00 94.31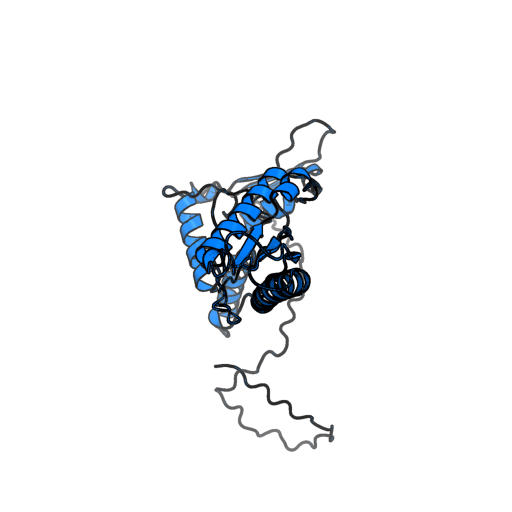 285 HIS A C 1
ATOM 2151 O O . HIS A 1 285 ? -6.616 -5.239 12.289 1.00 94.31 285 HIS A O 1
ATOM 2157 N N . TYR A 1 286 ? -5.069 -6.710 11.639 1.00 94.31 286 TYR A N 1
ATOM 2158 C CA . TYR A 1 286 ? -5.492 -7.776 12.545 1.00 94.31 286 TYR A CA 1
ATOM 2159 C C . TYR A 1 286 ? -4.705 -7.803 13.862 1.00 94.31 286 TYR A C 1
ATOM 2161 O O . TYR A 1 286 ? -4.947 -8.677 14.692 1.00 94.31 286 TYR A O 1
ATOM 2169 N N . VAL A 1 287 ? -3.754 -6.887 14.089 1.00 95.19 287 VAL A N 1
ATOM 2170 C CA . VAL A 1 287 ? -2.837 -6.980 15.243 1.00 95.19 287 VAL A CA 1
ATOM 2171 C C . VAL A 1 287 ? -3.543 -6.825 16.585 1.00 95.19 287 VAL A C 1
ATOM 2173 O O . VAL A 1 287 ? -3.145 -7.469 17.552 1.00 95.19 287 VAL A O 1
ATOM 2176 N N . THR A 1 288 ? -4.618 -6.039 16.656 1.00 93.81 288 THR A N 1
ATOM 2177 C CA . THR A 1 288 ? -5.400 -5.875 17.891 1.00 93.81 288 THR A CA 1
ATOM 2178 C C . THR A 1 288 ? -6.245 -7.111 18.190 1.00 93.81 288 THR A C 1
ATOM 2180 O O . THR A 1 288 ? -6.338 -7.532 19.343 1.00 93.81 288 THR A O 1
ATOM 2183 N N . LEU A 1 289 ? -6.756 -7.787 17.156 1.00 92.94 289 LEU A N 1
ATOM 2184 C CA . LEU A 1 289 ? -7.390 -9.101 17.290 1.00 92.94 289 LEU A CA 1
ATOM 2185 C C . LEU A 1 289 ? -6.373 -10.173 17.708 1.00 92.94 289 LEU A C 1
ATOM 2187 O O . LEU A 1 289 ? -6.657 -10.983 18.588 1.00 92.94 289 LEU A O 1
ATOM 2191 N N . TRP A 1 290 ? -5.173 -10.158 17.126 1.00 94.25 290 TRP A N 1
ATOM 2192 C CA . TRP A 1 290 ? -4.068 -11.040 17.513 1.00 94.25 290 TRP A CA 1
ATOM 2193 C C . TRP A 1 290 ? -3.656 -10.834 18.979 1.00 94.25 290 TRP A C 1
ATOM 2195 O O . TRP A 1 290 ? -3.477 -11.809 19.711 1.00 94.25 290 TRP A O 1
ATOM 2205 N N . GLU A 1 291 ? -3.582 -9.585 19.447 1.00 94.75 291 GLU A N 1
ATOM 2206 C CA . GLU A 1 291 ? -3.331 -9.270 20.856 1.00 94.75 291 GLU A CA 1
ATOM 2207 C C . GLU A 1 291 ? -4.443 -9.805 21.768 1.00 94.75 291 GLU A C 1
ATOM 2209 O O . GLU A 1 291 ? -4.166 -10.443 22.789 1.00 94.75 291 GLU A O 1
ATOM 2214 N N . ALA A 1 292 ? -5.704 -9.579 21.391 1.00 91.88 292 ALA A N 1
ATOM 2215 C CA . ALA A 1 292 ? -6.861 -10.046 22.144 1.00 91.88 292 ALA A CA 1
ATOM 2216 C C . ALA A 1 292 ? -6.876 -11.577 22.260 1.00 91.88 292 ALA A C 1
ATOM 2218 O O . ALA A 1 292 ? -7.034 -12.104 23.362 1.00 91.88 292 ALA A O 1
ATOM 2219 N N . LEU A 1 293 ? -6.625 -12.296 21.162 1.00 90.69 293 LEU A N 1
ATOM 2220 C CA . LEU A 1 293 ? -6.502 -13.756 21.159 1.00 90.69 293 LEU A CA 1
ATOM 2221 C C . LEU A 1 293 ? -5.366 -14.230 22.070 1.00 90.69 293 LEU A C 1
ATOM 2223 O O . LEU A 1 293 ? -5.565 -15.153 22.863 1.00 90.69 293 LEU A O 1
ATOM 2227 N N . GLY A 1 294 ? -4.203 -13.576 22.015 1.00 92.62 294 GLY A N 1
ATOM 2228 C CA . GLY A 1 294 ? -3.081 -13.850 22.914 1.00 92.62 294 GLY A CA 1
ATOM 2229 C C . GLY A 1 294 ? -3.469 -13.719 24.390 1.00 92.62 294 GLY A C 1
ATOM 2230 O O . GLY A 1 294 ? -3.179 -14.609 25.187 1.00 92.62 294 GLY A O 1
ATOM 2231 N N . LYS A 1 295 ? -4.195 -12.655 24.754 1.00 92.81 295 LYS A N 1
ATOM 2232 C CA . LYS A 1 295 ? -4.684 -12.429 26.127 1.00 92.81 295 LYS A CA 1
ATOM 2233 C C . LYS A 1 295 ? -5.741 -13.450 26.549 1.00 92.81 295 LYS A C 1
ATOM 2235 O O . LYS A 1 295 ? -5.645 -14.007 27.640 1.00 92.81 295 LYS A O 1
ATOM 2240 N N . MET A 1 296 ? -6.723 -13.731 25.693 1.00 91.00 296 MET A N 1
ATOM 2241 C CA . MET A 1 296 ? -7.808 -14.682 25.976 1.00 91.00 296 MET A CA 1
ATOM 2242 C C . MET A 1 296 ? -7.300 -16.111 26.167 1.00 91.00 296 MET A C 1
ATOM 2244 O O . MET A 1 296 ? -7.894 -16.890 26.910 1.00 91.00 296 MET A O 1
ATOM 2248 N N . THR A 1 297 ? -6.202 -16.457 25.495 1.00 90.50 297 THR A N 1
ATOM 2249 C CA . THR A 1 297 ? -5.631 -17.806 25.518 1.00 90.50 297 THR A CA 1
ATOM 2250 C C . THR A 1 297 ? -4.422 -17.957 26.431 1.00 90.50 297 THR A C 1
ATOM 2252 O O . THR A 1 297 ? -3.942 -19.079 26.576 1.00 90.50 297 THR A O 1
ATOM 2255 N N . ALA A 1 298 ? -3.994 -16.892 27.121 1.00 91.69 298 ALA A N 1
ATOM 2256 C CA . ALA A 1 298 ? -2.807 -16.860 27.981 1.00 91.69 298 ALA A CA 1
ATOM 2257 C C . ALA A 1 298 ? -2.662 -18.033 28.981 1.00 91.69 298 ALA A C 1
ATOM 2259 O O . ALA A 1 298 ? -1.529 -18.456 29.220 1.00 91.69 298 ALA A O 1
ATOM 2260 N N . PRO A 1 299 ? -3.742 -18.620 29.548 1.00 91.81 299 PRO A N 1
ATOM 2261 C CA . PRO A 1 299 ? -3.615 -19.803 30.406 1.00 91.81 299 PRO A CA 1
ATOM 2262 C C . PRO A 1 299 ? -3.114 -21.070 29.691 1.00 91.81 299 PRO A C 1
ATOM 2264 O O . PRO A 1 299 ? -2.730 -22.032 30.350 1.00 91.81 299 PRO A O 1
ATOM 2267 N N . THR A 1 300 ? -3.169 -21.124 28.358 1.00 90.06 300 THR A N 1
ATOM 2268 C CA . THR A 1 300 ? -2.895 -22.334 27.558 1.00 90.06 300 THR A CA 1
ATOM 2269 C C . THR A 1 300 ? -1.911 -22.090 26.414 1.00 90.06 300 THR A C 1
ATOM 2271 O O . THR A 1 300 ? -1.072 -22.948 26.133 1.00 90.06 300 THR A O 1
ATOM 2274 N N . LEU A 1 301 ? -1.998 -20.934 25.761 1.00 88.62 301 LEU A N 1
ATOM 2275 C CA . LEU A 1 301 ? -1.158 -20.514 24.647 1.00 88.62 301 LEU A CA 1
ATOM 2276 C C . LEU A 1 301 ? -0.506 -19.177 24.982 1.00 88.62 301 LEU A C 1
ATOM 2278 O O . LEU A 1 301 ? -1.090 -18.321 25.639 1.00 88.62 301 LEU A O 1
ATOM 2282 N N . THR A 1 302 ? 0.716 -18.995 24.511 1.00 89.88 302 THR A N 1
ATOM 2283 C CA . THR A 1 302 ? 1.382 -17.696 24.528 1.00 89.88 302 THR A CA 1
ATOM 2284 C C . THR A 1 302 ? 0.995 -16.909 23.281 1.00 89.88 302 THR A C 1
ATOM 2286 O O . THR A 1 302 ? 0.628 -17.482 22.259 1.00 89.88 302 THR A O 1
ATOM 2289 N N . GLN A 1 303 ? 1.126 -15.584 23.318 1.00 89.69 303 GLN A N 1
ATOM 2290 C CA . GLN A 1 303 ? 0.864 -14.745 22.145 1.00 89.69 303 GLN A CA 1
ATOM 2291 C C . GLN A 1 303 ? 1.742 -15.127 20.934 1.00 89.69 303 GLN A C 1
ATOM 2293 O O . GLN A 1 303 ? 1.280 -15.070 19.801 1.00 89.69 303 GLN A O 1
ATOM 2298 N N . ALA A 1 304 ? 2.967 -15.609 21.176 1.00 89.31 304 ALA A N 1
ATOM 2299 C CA . ALA A 1 304 ? 3.881 -16.105 20.143 1.00 89.31 304 ALA A CA 1
ATOM 2300 C C . ALA A 1 304 ? 3.451 -17.439 19.500 1.00 89.31 304 ALA A C 1
ATOM 2302 O O . ALA A 1 304 ? 4.014 -17.827 18.477 1.00 89.31 304 ALA A O 1
ATOM 2303 N N . ASP A 1 305 ? 2.471 -18.144 20.077 1.00 89.31 305 ASP A N 1
ATOM 2304 C CA . ASP A 1 305 ? 1.871 -19.329 19.454 1.00 89.31 305 ASP A CA 1
ATOM 2305 C C . ASP A 1 305 ? 0.881 -18.941 18.328 1.00 89.31 305 ASP A C 1
ATOM 2307 O O . ASP A 1 305 ? 0.504 -19.790 17.520 1.00 89.31 305 ASP A O 1
ATOM 2311 N N . TRP A 1 306 ? 0.496 -17.661 18.236 1.00 89.19 306 TRP A N 1
ATOM 2312 C CA . TRP A 1 306 ? -0.334 -17.100 17.169 1.00 89.19 306 TRP A CA 1
ATOM 2313 C C . TRP A 1 306 ? 0.521 -16.374 16.130 1.00 89.19 306 TRP A C 1
ATOM 2315 O O . TRP A 1 306 ? 1.448 -15.645 16.477 1.00 89.19 306 TRP A O 1
ATOM 2325 N N . SER A 1 307 ? 0.168 -16.498 14.849 1.00 88.12 307 SER A N 1
ATOM 2326 C CA . SER A 1 307 ? 0.867 -15.799 13.765 1.00 88.12 307 SER A CA 1
ATOM 2327 C C . SER A 1 307 ? -0.105 -15.171 12.778 1.00 88.12 307 SER A C 1
ATOM 2329 O O . SER A 1 307 ? -1.158 -15.737 12.484 1.00 88.12 307 SER A O 1
ATOM 2331 N N . LEU A 1 308 ? 0.278 -14.009 12.257 1.00 86.25 308 LEU A N 1
ATOM 2332 C CA . LEU A 1 308 ? -0.359 -13.377 11.111 1.00 86.25 308 LEU A CA 1
ATOM 2333 C C . LEU A 1 308 ? 0.455 -13.777 9.880 1.00 86.25 308 LEU A C 1
ATOM 2335 O O . LEU A 1 308 ? 1.659 -13.533 9.825 1.00 86.25 308 LEU A O 1
ATOM 2339 N N . THR A 1 309 ? -0.179 -14.452 8.923 1.00 75.06 309 THR A N 1
ATOM 2340 C CA . THR A 1 309 ? 0.495 -14.899 7.696 1.00 75.06 309 THR A CA 1
ATOM 2341 C C . THR A 1 309 ? 0.093 -14.011 6.527 1.00 75.06 309 THR A C 1
ATOM 2343 O O . THR A 1 309 ? -1.050 -13.572 6.437 1.00 75.06 309 THR A O 1
ATOM 2346 N N . THR A 1 310 ? 1.073 -13.709 5.677 1.00 60.47 310 THR A N 1
ATOM 2347 C CA . THR A 1 310 ? 0.936 -12.921 4.441 1.00 60.47 310 THR A CA 1
ATOM 2348 C C . THR A 1 310 ? 0.913 -13.816 3.218 1.00 60.47 310 THR A C 1
ATOM 2350 O O . THR A 1 310 ? 1.745 -14.756 3.216 1.00 60.47 310 THR A O 1
#

Solvent-accessible surface area (backbone atoms only — not comparable to full-atom values): 18177 Å² total; per-residue (Å²): 132,86,84,80,81,77,88,69,90,75,81,91,70,88,84,70,97,78,77,85,79,69,81,77,59,93,81,65,75,80,74,75,88,71,85,79,83,73,87,76,84,67,89,75,84,69,93,48,73,87,74,45,83,56,52,74,45,80,42,80,66,92,60,88,94,64,93,78,77,59,45,65,43,66,52,29,71,84,38,80,87,44,75,26,35,30,40,41,38,58,68,40,72,45,66,37,57,54,34,61,18,49,54,22,42,49,43,52,48,53,52,49,52,54,43,36,56,75,25,59,37,60,67,30,52,36,67,94,84,49,70,64,80,54,67,43,75,54,88,66,85,72,67,58,42,32,38,26,40,7,32,16,27,44,56,79,55,65,68,59,20,30,54,51,4,36,52,52,20,52,51,51,52,51,48,38,45,74,50,59,41,74,44,47,76,46,78,44,55,65,11,52,37,84,54,60,83,37,62,85,30,25,28,28,44,64,43,74,51,70,70,50,38,84,68,47,58,70,27,35,26,40,53,50,63,28,41,51,38,46,78,63,67,57,60,48,44,45,61,78,46,92,60,66,60,63,19,56,51,47,53,51,46,40,52,47,24,45,74,67,75,44,81,62,80,72,48,48,46,46,31,53,34,30,54,45,40,11,62,44,83,51,72,68,78,45,42,57,58,53,49,49,51,20,62,77,35,50,96,81,38,56,52,85,78,58,81,78,80,132

Secondary structure (DSSP, 8-state):
-------------PPPTT-------TT-----S-------------S-GGG-S-EEEEE---STT-----EEE-GGGT-TTSPPEEEEEGGGGS-BTTSSHHHHHHHHHHHHHHHHHHTT-SSEEEETTEEPPP------SS---EEEEEEEES-S-HHHHHHHHHHHHHHHHHHHHHTT--S-EEEEEEEEESSTT-GGGSEEEEEE-GGGGGT-----B-HHHHHHHHHTT--TTS---SSHHHHHHHHHHHHHHHHTTPPPP-TT---SBTTTTS-B--GGGGHHHHHHHHHHHTTT--GGG-----

pLDDT: mean 79.95, std 17.38, range [34.62, 97.38]

Radius of gyration: 27.06 Å; Cα contacts (8 Å, |Δi|>4): 504; chains: 1; bounding box: 64×70×67 Å

Foldseek 3Di:
DDDDDPDDPDDDDDDDDDPPDDPDPPPDQPPCPDDDPPPPPDDDDDPDPQPDQEAEDEEEDPDPPDDDDWAKAPCCLVPVVDRTYIYHYPVLQDKDFFWCQLQQVVLLQVVVVVQCVVQVVPWWFDDVQDTDAGPRQDDDDPQFEKEKEFFDAADDDQVVQQVSRQVQSVVNVVSCVVSVNPHHYHYHRPGHDDHHPDRVRRTIGIGTDPVVSVVGRGFIARSVLLNVLVSLLDQQAAAQDPDDSSVVSLVVLCVLCVVLVHHRHHHNGQHCDNNHTGDDPDLSSCSSVLVVVQVVCVVPDHSVVDHRDD

Nearest PDB structures (foldseek):
  6ikj-assembly1_B  TM=8.557E-01  e=2.290E-04  Pseudomonas aeruginosa PAO1
  6jfw-assembly2_B  TM=5.701E-01  e=2.942E-04  Pseudomonas aeruginosa PAO1
  9hmf-assembly1_M  TM=5.891E-01  e=1.810E-03  Campylobacter jejuni
  5n2c-assembly1_C  TM=5.761E-01  e=2.636E-03  Burkholderia cenocepacia J2315
  6aeo-assembly2_B  TM=4.857E-01  e=2.362E-02  Escherichia coli O157:H7